Protein AF-A0A956QL64-F1 (afdb_monomer)

pLDDT: mean 85.43, std 16.58, range [30.91, 98.62]

Solvent-accessible surface area (backbone atoms only — not comparable to full-atom values): 12983 Å² total; per-residue (Å²): 124,73,64,66,57,58,52,46,56,48,49,52,53,43,48,55,59,43,39,73,50,84,50,90,22,36,56,38,42,79,44,78,50,74,60,91,94,43,77,47,75,45,60,59,88,79,65,64,45,35,42,45,67,58,46,75,78,43,46,43,57,71,71,61,40,44,61,46,49,53,35,49,39,53,33,49,35,59,34,44,78,71,74,46,48,47,84,70,52,48,44,77,43,25,35,35,28,88,84,68,45,39,30,41,46,71,58,46,66,80,66,78,62,71,74,62,94,49,82,41,98,80,75,61,74,83,76,68,60,78,32,58,34,58,45,70,78,83,51,86,79,52,66,53,41,44,41,20,12,51,18,33,49,52,34,26,35,58,39,49,42,57,72,54,78,55,95,48,58,66,60,27,46,46,43,52,69,75,47,82,69,65,68,51,44,82,69,28,75,87,55,52,65,57,44,44,52,46,37,53,32,30,48,38,63,53,64,86,65,35,54,97,41,61,59,56,45,46,48,54,46,50,51,27,47,62,78,68,111

Secondary structure (DSSP, 8-state):
-HHHHHHHHHHHHHHHHHHT---TTB--EEEEEEETTEEEEEE----EEEHHHHHTT----HHHHHHHHHHHHHHHHHHHHTT---SS--GGGEEEETTS-EEE--TTTS--S---SSS-TT----S-GGG--GGGGTS---HHHHHHHHHHHHHHHHHSS-SS--SSHHHHHHHHHHSPPPPGGGT-TTS-HHHHHHHHHHT-SSGGGS-SSHHHHHHHHHHHHHTT-

Structure (mmCIF, N/CA/C/O backbone):
data_AF-A0A956QL64-F1
#
_entry.id   AF-A0A956QL64-F1
#
loop_
_atom_site.group_PDB
_atom_site.id
_atom_site.type_symbol
_atom_site.label_atom_id
_atom_site.label_alt_id
_atom_site.label_comp_id
_atom_site.label_asym_id
_atom_site.label_entity_id
_atom_site.label_seq_id
_atom_site.pdbx_PDB_ins_code
_atom_site.Cartn_x
_atom_site.Cartn_y
_atom_site.Cartn_z
_atom_site.occupancy
_atom_site.B_iso_or_equiv
_atom_site.auth_seq_id
_atom_site.auth_comp_id
_atom_site.auth_asym_id
_atom_site.auth_atom_id
_atom_site.pdbx_PDB_model_num
ATOM 1 N N . MET A 1 1 ? 31.549 -13.317 -13.461 1.00 34.31 1 MET A N 1
ATOM 2 C CA . MET A 1 1 ? 31.150 -12.225 -14.383 1.00 34.31 1 MET A CA 1
ATOM 3 C C . MET A 1 1 ? 29.814 -12.467 -15.099 1.00 34.31 1 MET A C 1
ATOM 5 O O . MET A 1 1 ? 29.224 -11.484 -15.514 1.00 34.31 1 MET A O 1
ATOM 9 N N . TYR A 1 2 ? 29.287 -13.698 -15.181 1.00 30.91 2 TYR A N 1
ATOM 10 C CA . TYR A 1 2 ? 28.027 -13.995 -15.889 1.00 30.91 2 TYR A CA 1
ATOM 11 C C . TYR A 1 2 ? 26.735 -13.439 -15.240 1.00 30.91 2 TYR A C 1
ATOM 13 O O . TYR A 1 2 ? 25.801 -13.118 -15.962 1.00 30.91 2 TYR A O 1
ATOM 21 N N . GLY A 1 3 ? 26.700 -13.191 -13.922 1.00 42.69 3 GLY A N 1
ATOM 22 C CA . GLY A 1 3 ? 25.488 -12.677 -13.258 1.00 42.69 3 GLY A CA 1
ATOM 23 C C . GLY A 1 3 ? 25.098 -11.231 -1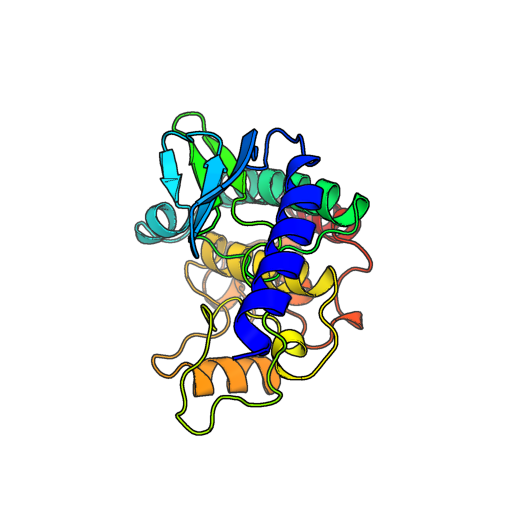3.615 1.00 42.69 3 GLY A C 1
ATOM 24 O O . GLY A 1 3 ? 23.919 -10.908 -13.690 1.00 42.69 3 GLY A O 1
ATOM 25 N N . LYS A 1 4 ? 26.053 -10.331 -13.898 1.00 53.81 4 LYS A N 1
ATOM 26 C CA . LYS A 1 4 ? 25.732 -8.904 -14.132 1.00 53.81 4 LYS A CA 1
ATOM 27 C C . LYS A 1 4 ? 24.939 -8.658 -15.424 1.00 53.81 4 LYS A C 1
ATOM 29 O O . LYS A 1 4 ? 24.098 -7.764 -15.446 1.00 53.81 4 LYS A O 1
ATOM 34 N N . ALA A 1 5 ? 25.194 -9.438 -16.475 1.00 57.22 5 ALA A N 1
ATOM 35 C CA . ALA A 1 5 ? 24.512 -9.288 -17.759 1.00 57.22 5 ALA A CA 1
ATOM 36 C C . ALA A 1 5 ? 23.077 -9.847 -17.716 1.00 57.22 5 ALA A C 1
ATOM 38 O O . ALA A 1 5 ? 22.151 -9.162 -18.137 1.00 57.22 5 ALA A O 1
ATOM 39 N N . GLU A 1 6 ? 22.865 -11.020 -17.109 1.00 59.34 6 GLU A N 1
ATOM 40 C CA . GLU A 1 6 ? 21.526 -11.617 -16.972 1.00 59.34 6 GLU A CA 1
ATOM 41 C C . GLU A 1 6 ? 20.593 -10.791 -16.073 1.00 59.34 6 GLU A C 1
ATOM 43 O O . GLU A 1 6 ? 19.409 -10.627 -16.381 1.00 59.34 6 GLU A O 1
ATOM 48 N N . HIS A 1 7 ? 21.117 -10.212 -14.985 1.00 62.53 7 HIS A N 1
ATOM 49 C CA . HIS A 1 7 ? 20.342 -9.289 -14.149 1.00 62.53 7 HIS A CA 1
ATOM 50 C C . HIS A 1 7 ? 19.954 -8.015 -14.908 1.00 62.53 7 HIS A C 1
ATOM 52 O O . HIS A 1 7 ? 18.840 -7.521 -14.735 1.00 62.53 7 HIS A O 1
ATOM 58 N N . ARG A 1 8 ? 20.841 -7.501 -15.771 1.00 68.88 8 ARG A N 1
ATOM 59 C CA . ARG A 1 8 ? 20.572 -6.317 -16.595 1.00 68.88 8 ARG A CA 1
ATOM 60 C C . ARG A 1 8 ? 19.486 -6.592 -17.632 1.00 68.88 8 ARG A C 1
ATOM 62 O O . ARG A 1 8 ? 18.537 -5.822 -17.721 1.00 68.88 8 ARG A O 1
ATOM 69 N N . ASP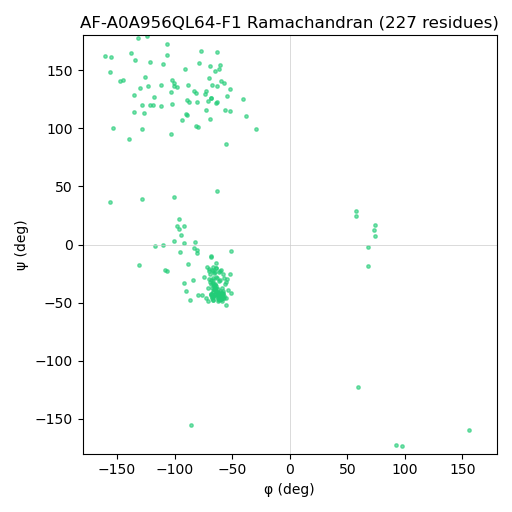 A 1 9 ? 19.575 -7.694 -18.368 1.00 69.88 9 ASP A N 1
ATOM 70 C CA . ASP A 1 9 ? 18.613 -8.008 -19.432 1.00 69.88 9 ASP A CA 1
ATOM 71 C C . ASP A 1 9 ? 17.210 -8.289 -18.868 1.00 69.88 9 ASP A C 1
ATOM 73 O O . ASP A 1 9 ? 16.197 -7.898 -19.457 1.00 69.88 9 ASP A O 1
ATOM 77 N N . ARG A 1 10 ? 17.132 -8.894 -17.675 1.00 66.69 10 ARG A N 1
ATOM 78 C CA . ARG A 1 10 ? 15.871 -9.057 -16.940 1.00 66.69 10 ARG A CA 1
ATOM 79 C C . ARG A 1 10 ? 15.307 -7.724 -16.456 1.00 66.69 10 ARG A C 1
ATOM 81 O O . ARG A 1 10 ? 14.117 -7.488 -16.639 1.00 66.69 10 ARG A O 1
ATOM 88 N N . PHE A 1 11 ? 16.144 -6.858 -15.886 1.00 69.19 11 PHE A N 1
ATOM 89 C CA . PHE A 1 11 ? 15.743 -5.517 -15.452 1.00 69.19 11 PHE A CA 1
ATOM 90 C C . PHE A 1 11 ? 15.202 -4.684 -16.623 1.00 69.19 11 PHE A C 1
ATOM 92 O O . PHE A 1 11 ? 14.161 -4.044 -16.499 1.00 69.19 11 PHE A O 1
ATOM 99 N N . ILE A 1 12 ? 15.855 -4.752 -17.788 1.00 73.94 12 ILE A N 1
ATOM 100 C CA . ILE A 1 12 ? 15.382 -4.111 -19.023 1.00 73.94 12 ILE A CA 1
ATOM 101 C C . ILE A 1 12 ? 14.017 -4.675 -19.428 1.00 73.94 12 ILE A C 1
ATOM 103 O O . ILE A 1 12 ? 13.111 -3.903 -19.732 1.00 73.94 12 ILE A O 1
ATOM 107 N N . ARG A 1 13 ? 13.841 -6.003 -19.403 1.00 72.19 13 ARG A N 1
ATOM 108 C CA . ARG A 1 13 ? 12.560 -6.643 -19.742 1.00 72.19 13 ARG A CA 1
ATOM 109 C C . ARG A 1 13 ? 11.440 -6.222 -18.789 1.00 72.19 13 ARG A C 1
ATOM 111 O O . ARG A 1 13 ? 10.345 -5.929 -19.246 1.00 72.19 13 ARG A O 1
ATOM 118 N N . GLU A 1 14 ? 11.695 -6.168 -17.487 1.00 66.62 14 GLU A N 1
ATOM 119 C CA . GLU A 1 14 ? 10.703 -5.725 -16.497 1.00 66.62 14 GLU A CA 1
ATOM 120 C C . GLU A 1 14 ? 10.366 -4.244 -16.667 1.00 66.62 14 GLU A C 1
ATOM 122 O O . GLU A 1 14 ? 9.191 -3.890 -16.739 1.00 66.62 14 GLU A O 1
ATOM 127 N N . GLY A 1 15 ? 11.376 -3.392 -16.857 1.00 71.62 15 GLY A N 1
ATOM 128 C CA . GLY A 1 15 ? 11.161 -1.983 -17.163 1.00 71.62 15 GLY A CA 1
ATOM 129 C C . GLY A 1 15 ? 10.393 -1.763 -18.471 1.00 71.62 15 GLY A C 1
ATOM 130 O O . GLY A 1 15 ? 9.603 -0.829 -18.557 1.00 71.62 15 GLY A O 1
ATOM 131 N N . GLN A 1 16 ? 10.543 -2.636 -19.472 1.00 74.00 16 GLN A N 1
ATOM 132 C CA . GLN A 1 16 ? 9.722 -2.599 -20.688 1.00 74.00 16 GLN A CA 1
ATOM 133 C C . GLN A 1 16 ? 8.245 -2.886 -20.398 1.00 74.00 16 GLN A C 1
ATOM 135 O O . GLN A 1 16 ? 7.401 -2.161 -20.914 1.00 74.00 16 GLN A O 1
ATOM 140 N N . VAL A 1 17 ? 7.926 -3.869 -19.547 1.00 73.38 17 VAL A N 1
ATOM 141 C CA . VAL A 1 17 ? 6.528 -4.146 -19.157 1.00 73.38 17 VAL A CA 1
ATOM 142 C C . VAL A 1 17 ? 5.959 -2.985 -18.335 1.00 73.38 17 VAL A C 1
ATOM 144 O O . VAL A 1 17 ? 4.840 -2.543 -18.585 1.00 73.38 17 VAL A O 1
ATOM 147 N N . SER A 1 18 ? 6.745 -2.415 -17.414 1.00 75.94 18 SER A N 1
ATOM 148 C CA . SER A 1 18 ? 6.336 -1.235 -16.638 1.00 75.94 18 SER A CA 1
ATOM 149 C C . SER A 1 18 ? 6.144 0.016 -17.508 1.00 75.94 18 SER A C 1
ATOM 151 O O . SER A 1 18 ? 5.379 0.902 -17.138 1.00 75.94 18 SER A O 1
ATOM 153 N N . ARG A 1 19 ? 6.783 0.098 -18.685 1.00 79.75 19 ARG A N 1
ATOM 154 C CA . ARG A 1 19 ? 6.614 1.208 -19.642 1.00 79.75 19 ARG A CA 1
ATOM 155 C C . ARG A 1 19 ? 5.212 1.265 -20.250 1.00 79.75 19 ARG A C 1
ATOM 157 O O . ARG A 1 19 ? 4.747 2.348 -20.598 1.00 79.75 19 ARG A O 1
ATOM 164 N N . ASP A 1 20 ? 4.544 0.120 -20.355 1.00 81.69 20 ASP A N 1
ATOM 165 C CA . ASP A 1 20 ? 3.188 0.026 -20.900 1.00 81.69 20 ASP A CA 1
ATOM 166 C C . ASP A 1 20 ? 2.111 0.346 -19.845 1.00 81.69 20 ASP A C 1
ATOM 168 O O . ASP A 1 20 ? 0.917 0.401 -20.161 1.00 81.69 20 ASP A O 1
ATOM 172 N N . LEU A 1 21 ? 2.511 0.600 -18.591 1.00 87.06 21 LEU A N 1
ATOM 173 C CA . LEU A 1 21 ? 1.615 1.125 -17.569 1.00 87.06 21 LEU A CA 1
ATOM 174 C C . LEU A 1 21 ? 1.310 2.599 -17.850 1.00 87.06 21 LEU A C 1
ATOM 176 O O . LEU A 1 21 ? 2.179 3.467 -17.797 1.00 87.06 21 LEU A O 1
ATOM 180 N N . THR A 1 22 ? 0.042 2.895 -18.126 1.00 91.19 22 THR A N 1
ATOM 181 C CA . THR A 1 22 ? -0.468 4.265 -18.237 1.00 91.19 22 THR A CA 1
ATOM 182 C C . THR A 1 22 ? -1.695 4.400 -17.348 1.00 91.19 22 THR A C 1
ATOM 184 O O . THR A 1 22 ? -2.792 3.998 -17.727 1.00 91.19 22 THR A O 1
ATOM 187 N N . HIS A 1 23 ? -1.496 4.960 -16.157 1.00 95.88 23 HIS A N 1
ATOM 188 C CA . HIS A 1 23 ? -2.542 5.144 -15.157 1.00 95.88 23 HIS A CA 1
ATOM 189 C C . HIS A 1 23 ? -2.309 6.456 -14.392 1.00 95.88 23 HIS A C 1
ATOM 191 O O . HIS A 1 23 ? -1.152 6.778 -14.107 1.00 95.88 23 HIS A O 1
ATOM 197 N N . PRO A 1 24 ? -3.355 7.227 -14.035 1.00 96.50 24 PRO A N 1
ATOM 198 C CA . PRO A 1 24 ? -3.196 8.478 -13.291 1.00 96.50 24 PRO A CA 1
ATOM 199 C C . PRO A 1 24 ? -2.427 8.306 -11.977 1.00 96.50 24 PRO A C 1
ATOM 201 O O . PRO A 1 24 ? -1.666 9.201 -11.623 1.00 96.50 24 PRO A O 1
ATOM 204 N N . ASN A 1 25 ? -2.557 7.154 -11.310 1.00 97.81 25 ASN A N 1
ATOM 205 C CA . ASN A 1 25 ? -1.912 6.880 -10.021 1.00 97.81 25 ASN A CA 1
ATOM 206 C C . ASN A 1 25 ? -0.589 6.112 -10.089 1.00 97.81 25 ASN A C 1
ATOM 208 O O . ASN A 1 25 ? -0.099 5.637 -9.067 1.00 97.81 25 ASN A O 1
ATOM 212 N N . ILE A 1 26 ? 0.008 5.989 -11.273 1.00 95.75 26 ILE A N 1
ATOM 213 C CA . ILE A 1 26 ? 1.317 5.355 -11.461 1.00 95.75 26 ILE A CA 1
ATOM 214 C C . ILE A 1 26 ? 2.245 6.358 -12.145 1.00 95.75 26 ILE A C 1
ATOM 216 O O . ILE A 1 26 ? 1.836 7.045 -13.083 1.00 95.75 26 ILE A O 1
ATOM 220 N N . VAL A 1 27 ? 3.488 6.458 -11.673 1.00 94.38 27 VAL A N 1
ATOM 221 C CA . VAL A 1 27 ? 4.529 7.255 -12.334 1.00 94.38 27 VAL A CA 1
ATOM 222 C C . VAL A 1 27 ? 4.803 6.671 -13.709 1.00 94.38 27 VAL A C 1
ATOM 224 O O . VAL A 1 27 ? 5.175 5.504 -13.845 1.00 94.38 27 VAL A O 1
ATOM 227 N N . ARG A 1 28 ? 4.653 7.494 -14.746 1.00 91.44 28 ARG A N 1
ATOM 228 C CA . ARG A 1 28 ? 4.913 7.047 -16.113 1.00 91.44 28 ARG A CA 1
ATOM 229 C C . ARG A 1 28 ? 6.409 6.879 -16.370 1.00 91.44 28 ARG A C 1
ATOM 231 O O . ARG A 1 28 ? 7.192 7.799 -16.147 1.00 91.44 28 ARG A O 1
ATOM 238 N N . LEU A 1 29 ? 6.792 5.743 -16.945 1.00 89.50 29 LEU A N 1
ATOM 239 C CA . LEU A 1 29 ? 8.113 5.539 -17.534 1.00 89.50 29 LEU A CA 1
ATOM 240 C C . LEU A 1 29 ? 8.085 5.956 -19.008 1.00 89.50 29 LEU A C 1
ATOM 242 O O . LEU A 1 29 ? 7.444 5.316 -19.836 1.00 89.50 29 LEU A O 1
ATOM 246 N N . TYR A 1 30 ? 8.776 7.043 -19.350 1.00 88.69 30 TYR A N 1
ATOM 247 C CA . TYR A 1 30 ? 8.873 7.529 -20.730 1.00 88.69 30 TYR A CA 1
ATOM 248 C C . TYR A 1 30 ? 9.902 6.753 -21.541 1.00 88.69 30 TYR A C 1
ATOM 250 O O . TYR A 1 30 ? 9.663 6.417 -22.702 1.00 88.69 30 TYR A O 1
ATOM 258 N N . ARG A 1 31 ? 11.068 6.494 -20.946 1.00 86.25 31 ARG A N 1
ATOM 259 C CA . ARG A 1 31 ? 12.179 5.830 -21.627 1.00 86.25 31 ARG A CA 1
ATOM 260 C C . ARG A 1 31 ? 12.978 4.986 -20.655 1.00 86.25 31 ARG A C 1
ATOM 262 O O . ARG A 1 31 ? 13.257 5.416 -19.543 1.00 86.25 31 ARG A O 1
ATOM 269 N N . LEU A 1 32 ? 13.396 3.827 -21.140 1.00 84.69 32 LEU A N 1
ATOM 270 C CA . LEU A 1 32 ? 14.442 3.016 -20.547 1.00 84.69 32 LEU A CA 1
ATOM 271 C C . LEU A 1 32 ? 15.569 2.927 -21.572 1.00 84.69 32 LEU A C 1
ATOM 273 O O . LEU A 1 32 ? 15.308 2.597 -22.730 1.00 84.69 32 LEU A O 1
ATOM 277 N N . ASP A 1 33 ? 16.781 3.271 -21.158 1.00 84.75 33 ASP A N 1
ATOM 278 C CA . ASP A 1 33 ? 17.963 3.303 -22.021 1.00 84.75 33 ASP A CA 1
ATOM 279 C C . ASP A 1 33 ? 19.183 2.724 -21.296 1.00 84.75 33 ASP A C 1
ATOM 281 O O . ASP A 1 33 ? 19.180 2.571 -20.072 1.00 84.75 33 ASP A O 1
ATOM 285 N N . THR A 1 34 ? 20.238 2.409 -22.038 1.00 84.75 34 THR A N 1
ATOM 286 C CA . THR A 1 34 ? 21.491 1.876 -21.490 1.00 84.75 34 THR A CA 1
ATOM 287 C C . THR A 1 34 ? 22.682 2.653 -22.022 1.00 84.75 34 THR A C 1
ATOM 289 O O . THR A 1 34 ? 22.792 2.864 -23.227 1.00 84.75 34 THR A O 1
ATOM 292 N N . HIS A 1 35 ? 23.617 3.020 -21.147 1.00 84.56 35 HIS A N 1
ATOM 293 C CA . HIS A 1 35 ? 24.898 3.593 -21.556 1.00 84.56 35 HIS A CA 1
ATOM 294 C C . HIS A 1 35 ? 26.035 2.952 -20.756 1.00 84.56 35 HIS A C 1
ATOM 296 O O . HIS A 1 35 ? 26.113 3.088 -19.533 1.00 84.56 35 HIS A O 1
ATOM 302 N N . GLY A 1 36 ? 26.902 2.215 -21.456 1.00 85.44 36 GLY A N 1
ATOM 303 C CA . GLY A 1 36 ? 27.903 1.355 -20.828 1.00 85.44 36 GLY A CA 1
ATOM 304 C C . GLY A 1 36 ? 27.243 0.295 -19.943 1.00 85.44 36 GLY A C 1
ATOM 305 O O . GLY A 1 36 ? 26.385 -0.460 -20.398 1.00 85.44 36 GLY A O 1
ATOM 306 N N . ASP A 1 37 ? 27.621 0.276 -18.666 1.00 80.12 37 ASP A N 1
ATOM 307 C CA . ASP A 1 37 ? 27.083 -0.653 -17.666 1.00 80.12 37 ASP A CA 1
ATOM 308 C C . ASP A 1 37 ? 25.868 -0.105 -16.897 1.00 80.12 37 ASP A C 1
ATOM 310 O O . ASP A 1 37 ? 25.335 -0.787 -16.018 1.00 80.12 37 ASP A O 1
ATOM 314 N N . TYR A 1 38 ? 25.415 1.112 -17.211 1.00 77.56 38 TYR A N 1
ATOM 315 C CA . TYR A 1 38 ? 24.325 1.776 -16.500 1.00 77.56 38 TYR A CA 1
ATOM 316 C C . TYR A 1 38 ? 23.012 1.702 -17.274 1.00 77.56 38 TYR A C 1
ATOM 318 O O . TYR A 1 38 ? 22.977 1.856 -18.498 1.00 77.56 38 TYR A O 1
ATOM 326 N N . VAL A 1 39 ? 21.920 1.515 -16.532 1.00 79.31 39 VAL A N 1
ATOM 327 C CA . VAL A 1 39 ? 20.553 1.639 -17.044 1.00 79.31 39 VAL A CA 1
ATOM 328 C C . VAL A 1 39 ? 19.985 2.975 -16.582 1.00 79.31 39 VAL A C 1
ATOM 330 O O . VAL A 1 39 ? 20.071 3.316 -15.403 1.00 79.31 39 VAL A O 1
ATOM 333 N N . TYR A 1 40 ? 19.403 3.721 -17.513 1.00 83.75 40 TYR A N 1
ATOM 334 C CA . TYR A 1 40 ? 18.791 5.022 -17.277 1.00 83.75 40 TYR A CA 1
ATOM 335 C C . TYR A 1 40 ? 17.284 4.917 -17.461 1.00 83.75 40 TYR A C 1
ATOM 337 O O . TYR A 1 40 ? 16.799 4.307 -18.416 1.00 83.75 40 TYR A O 1
ATOM 345 N N . LEU A 1 41 ? 16.548 5.551 -16.554 1.00 85.50 41 LEU A N 1
ATOM 346 C CA . LEU A 1 41 ? 15.095 5.633 -16.591 1.00 85.50 41 LEU A CA 1
ATOM 347 C C . LEU A 1 41 ? 14.701 7.104 -16.689 1.00 85.50 41 LEU A C 1
ATOM 349 O O . LEU A 1 41 ? 15.033 7.902 -15.815 1.00 85.50 41 LEU A O 1
ATOM 353 N N . ALA A 1 42 ? 13.994 7.466 -17.755 1.00 89.94 42 ALA A N 1
ATOM 354 C CA . ALA A 1 42 ? 13.330 8.756 -17.860 1.00 89.94 42 ALA A CA 1
ATOM 355 C C . ALA A 1 42 ? 11.888 8.586 -17.377 1.00 89.94 42 ALA A C 1
ATOM 357 O O . ALA A 1 42 ? 11.071 7.967 -18.063 1.00 89.94 42 ALA A O 1
ATOM 358 N N . LEU A 1 43 ? 11.595 9.115 -16.193 1.00 91.25 43 LEU A N 1
ATOM 359 C CA . LEU A 1 43 ? 10.303 9.007 -15.520 1.00 91.25 43 LEU A CA 1
ATOM 360 C C . LEU A 1 43 ? 9.537 10.336 -15.574 1.00 91.25 43 LEU A C 1
ATOM 362 O O . LEU A 1 43 ? 10.107 11.399 -15.829 1.00 91.25 43 LEU A O 1
ATOM 366 N N . GLU A 1 44 ? 8.237 10.273 -15.316 1.00 92.81 44 GLU A N 1
ATOM 367 C CA . GLU A 1 44 ? 7.416 11.433 -14.984 1.00 92.81 44 GLU A CA 1
ATOM 368 C C . GLU A 1 44 ? 8.011 12.198 -13.795 1.00 92.81 44 GLU A C 1
ATOM 370 O O . GLU A 1 44 ? 8.270 11.629 -12.736 1.00 92.81 44 GLU A O 1
ATOM 375 N N . LEU A 1 45 ? 8.208 13.509 -13.970 1.00 94.31 45 LEU A N 1
ATOM 376 C CA . LEU A 1 45 ? 8.582 14.394 -12.875 1.00 94.31 45 LEU A CA 1
ATOM 377 C C . LEU A 1 45 ? 7.331 14.749 -12.069 1.00 94.31 45 LEU A C 1
ATOM 379 O O . LEU A 1 45 ? 6.559 15.626 -12.461 1.00 94.31 45 LEU A O 1
ATOM 383 N N . VAL A 1 46 ? 7.156 14.089 -10.931 1.00 95.12 46 VAL A N 1
ATOM 384 C CA . VAL A 1 46 ? 6.068 14.379 -9.995 1.00 95.12 46 VAL A CA 1
ATOM 385 C C . VAL A 1 46 ? 6.514 15.477 -9.028 1.00 95.12 46 VAL A C 1
ATOM 387 O O . VAL A 1 46 ? 7.519 15.337 -8.333 1.00 95.12 46 VAL A O 1
ATOM 390 N N . LYS A 1 47 ? 5.774 16.588 -8.979 1.00 95.62 47 LYS A N 1
ATOM 391 C CA . LYS A 1 47 ? 5.984 17.652 -7.987 1.00 95.62 47 LYS A CA 1
ATOM 392 C C . LYS A 1 47 ? 5.158 17.348 -6.743 1.00 95.62 47 LYS A C 1
ATOM 394 O O . LYS A 1 47 ? 3.951 17.170 -6.855 1.00 95.62 47 LYS A O 1
ATOM 399 N N . GLY A 1 48 ? 5.807 17.278 -5.587 1.00 95.00 48 GLY A N 1
ATOM 400 C CA . GLY A 1 48 ? 5.155 16.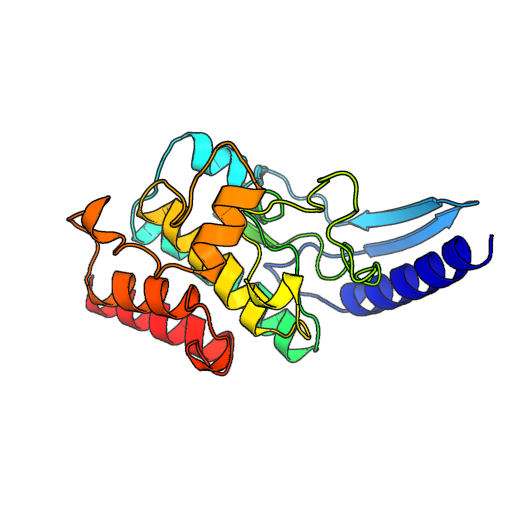951 -4.324 1.00 95.00 48 GLY A CA 1
ATOM 401 C C . GLY A 1 48 ? 6.130 16.357 -3.316 1.00 95.00 48 GLY A C 1
ATOM 402 O O . 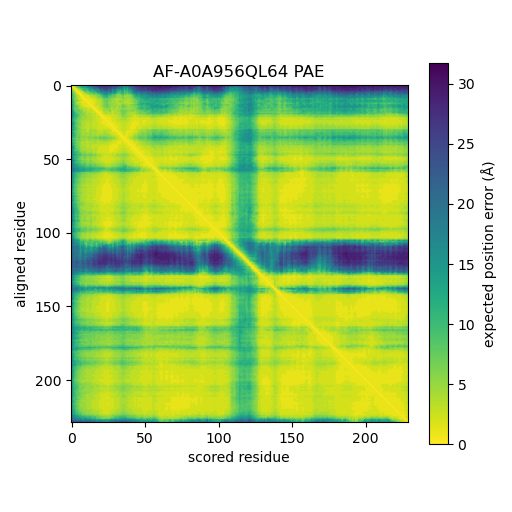GLY A 1 48 ? 7.348 16.516 -3.438 1.00 95.00 48 GLY A O 1
ATOM 403 N N . LYS A 1 49 ? 5.597 15.649 -2.324 1.00 95.50 49 LYS A N 1
ATOM 404 C CA . LYS A 1 49 ? 6.375 14.974 -1.276 1.00 95.50 49 LYS A CA 1
ATOM 405 C C . LYS A 1 49 ? 6.077 13.484 -1.273 1.00 95.50 49 LYS A C 1
ATOM 407 O O . LYS A 1 49 ? 5.021 13.053 -1.721 1.00 95.50 49 LYS A O 1
ATOM 412 N N . THR A 1 50 ? 6.995 12.683 -0.744 1.00 96.50 50 THR A N 1
ATOM 413 C CA . THR A 1 50 ? 6.690 11.265 -0.513 1.00 96.50 50 THR A CA 1
ATOM 414 C C . THR A 1 50 ? 5.661 11.121 0.607 1.00 96.50 50 THR A C 1
ATOM 416 O O . THR A 1 50 ? 5.606 11.949 1.524 1.00 96.50 50 THR A O 1
ATOM 419 N N . LEU A 1 51 ? 4.887 10.039 0.585 1.00 96.00 51 LEU A N 1
ATOM 420 C CA . LEU A 1 51 ? 3.985 9.696 1.679 1.00 96.00 51 LEU A CA 1
ATOM 421 C C . LEU A 1 51 ? 4.768 9.475 2.985 1.00 96.00 51 LEU A C 1
ATOM 423 O O . LEU A 1 51 ? 4.287 9.828 4.056 1.00 96.00 51 LEU A O 1
ATOM 427 N N . SER A 1 52 ? 6.016 8.996 2.902 1.00 93.44 52 SER A N 1
ATOM 428 C CA . SER A 1 52 ? 6.916 8.907 4.061 1.00 93.44 52 SER A CA 1
ATOM 429 C C . SER A 1 52 ? 7.160 10.273 4.710 1.00 93.44 52 SER A C 1
ATOM 431 O O . SER A 1 52 ? 7.066 10.403 5.927 1.00 93.44 52 SER A O 1
ATOM 433 N N . SER A 1 53 ? 7.399 11.318 3.912 1.00 92.44 53 SER A N 1
ATOM 434 C CA . SER A 1 53 ? 7.521 12.686 4.428 1.00 92.44 53 SER A CA 1
ATOM 435 C C . SER A 1 53 ? 6.209 13.198 5.031 1.00 92.44 53 SER A C 1
ATOM 437 O O . SER A 1 53 ? 6.244 13.946 6.003 1.00 92.44 53 SER A O 1
ATOM 439 N N . ARG A 1 54 ? 5.050 12.796 4.489 1.00 89.62 54 ARG A N 1
ATOM 440 C CA . ARG A 1 54 ? 3.734 13.154 5.049 1.00 89.62 54 ARG A CA 1
ATOM 441 C C . ARG A 1 54 ? 3.489 12.499 6.412 1.00 89.62 54 ARG A C 1
ATOM 443 O O . ARG A 1 54 ? 2.913 13.148 7.284 1.00 89.62 54 ARG A O 1
ATOM 450 N N . LEU A 1 55 ? 3.939 11.261 6.594 1.00 88.06 55 LEU A N 1
ATOM 451 C CA . LEU A 1 55 ? 3.798 10.489 7.834 1.00 88.06 55 LEU A CA 1
ATOM 452 C C . LEU A 1 55 ? 4.663 11.013 8.988 1.00 88.06 55 LEU A C 1
ATOM 454 O O . LEU A 1 55 ? 4.327 10.786 10.145 1.00 88.06 55 LEU A O 1
ATOM 458 N N . GLN A 1 56 ? 5.725 11.780 8.713 1.00 85.44 56 GLN A N 1
ATOM 459 C CA . GLN A 1 56 ? 6.522 12.430 9.768 1.00 85.44 56 GLN A CA 1
ATOM 460 C C . GLN A 1 56 ? 5.702 13.408 10.626 1.00 85.44 56 GLN A C 1
ATOM 462 O O . GLN A 1 56 ? 6.079 13.687 11.760 1.00 85.44 56 GLN A O 1
ATOM 467 N N . ALA A 1 57 ? 4.580 13.916 10.105 1.00 80.56 57 ALA A N 1
ATOM 468 C CA . ALA A 1 57 ? 3.645 14.757 10.851 1.00 80.56 57 ALA A CA 1
ATOM 469 C C . ALA A 1 57 ? 2.649 13.954 11.719 1.00 80.56 57 ALA A C 1
ATOM 471 O O . ALA A 1 57 ? 1.790 14.555 12.361 1.00 80.56 57 ALA A O 1
ATOM 472 N N . GLY A 1 58 ? 2.754 12.621 11.743 1.00 84.50 58 GLY A N 1
ATOM 473 C CA . GLY A 1 58 ? 1.865 11.714 12.467 1.00 84.50 58 GLY A CA 1
ATOM 474 C C . GLY A 1 58 ? 0.766 11.100 11.595 1.00 84.50 58 GLY A C 1
ATOM 475 O O . GLY A 1 58 ? 0.741 11.265 10.371 1.00 84.50 58 GLY A O 1
ATOM 476 N N . GLY A 1 59 ? -0.140 10.374 12.258 1.00 87.31 59 GLY A N 1
ATOM 477 C CA . GLY A 1 59 ? -1.298 9.740 11.628 1.00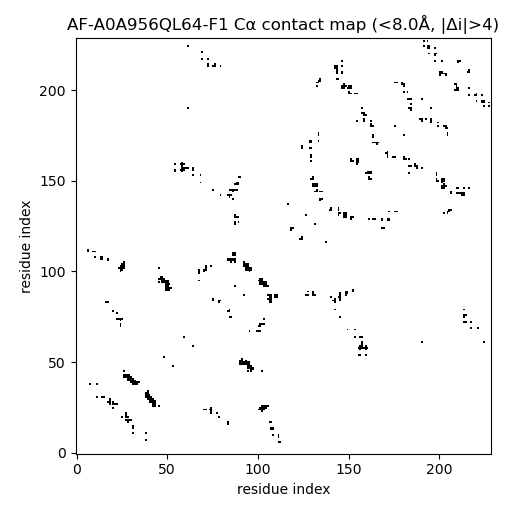 87.31 59 GLY A CA 1
ATOM 478 C C . GLY A 1 59 ? -2.278 10.741 11.003 1.00 87.31 59 GLY A C 1
ATOM 479 O O . GLY A 1 59 ? -2.236 11.946 11.253 1.00 87.31 59 GLY A O 1
ATOM 480 N N . LEU A 1 60 ? -3.171 10.219 10.171 1.00 94.06 60 LEU A N 1
ATOM 481 C CA . LEU A 1 60 ? -4.141 10.961 9.376 1.00 94.06 60 LEU A CA 1
ATOM 482 C C . LEU A 1 60 ? -5.566 10.739 9.880 1.00 94.06 60 LEU A C 1
ATOM 484 O O . LEU A 1 60 ? -5.914 9.690 10.434 1.00 94.06 60 LEU A O 1
ATOM 488 N N . SER A 1 61 ? -6.436 11.709 9.596 1.00 94.31 61 SER A N 1
ATOM 489 C CA . SER A 1 61 ? -7.879 11.483 9.698 1.00 94.31 61 SER A CA 1
ATOM 490 C C . SER A 1 61 ? -8.312 10.356 8.749 1.00 94.31 61 SER A C 1
ATOM 492 O O . SER A 1 61 ? -7.654 10.098 7.740 1.00 94.31 61 SER A O 1
ATOM 494 N N . LEU A 1 62 ? -9.424 9.6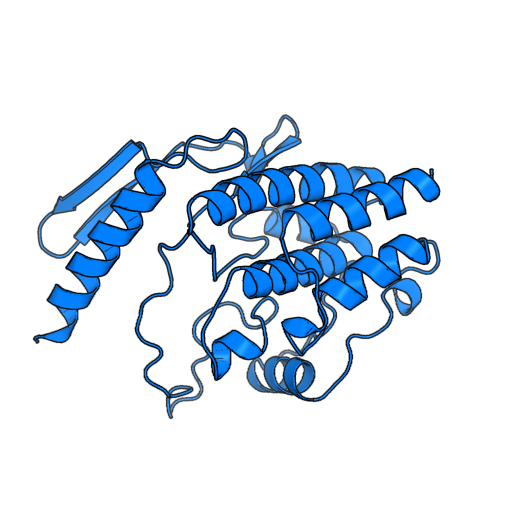79 9.060 1.00 95.19 62 LEU A N 1
ATOM 495 C CA . LEU A 1 62 ? -9.922 8.588 8.214 1.00 95.19 62 LEU A CA 1
ATOM 496 C C . LEU A 1 62 ? -10.222 9.057 6.771 1.00 95.19 62 LEU A C 1
ATOM 498 O O . LEU A 1 62 ? -9.756 8.391 5.845 1.00 95.19 62 LEU A O 1
ATOM 502 N N . PRO A 1 63 ? -10.887 10.213 6.543 1.00 94.62 63 PRO A N 1
ATOM 503 C CA . PRO A 1 63 ? -11.125 10.714 5.187 1.00 94.62 63 PRO A CA 1
ATOM 504 C C . PRO A 1 63 ? -9.837 11.052 4.427 1.00 94.62 63 PRO A C 1
ATOM 506 O O . PRO A 1 63 ? -9.718 10.740 3.244 1.00 94.62 63 PRO A O 1
ATOM 509 N N . GLU A 1 64 ? -8.852 11.660 5.097 1.00 94.81 64 GLU A N 1
ATOM 510 C CA . GLU A 1 64 ? -7.574 11.996 4.458 1.00 94.81 64 GLU A CA 1
ATOM 511 C C . GLU A 1 64 ? -6.791 10.729 4.091 1.00 94.81 64 GLU A C 1
ATOM 513 O O . GLU A 1 64 ? -6.352 10.592 2.950 1.00 94.81 64 GLU A O 1
ATOM 518 N N . ALA A 1 65 ? -6.671 9.769 5.016 1.00 96.25 65 ALA A N 1
ATOM 519 C CA . ALA A 1 65 ? -6.011 8.492 4.752 1.00 96.25 65 ALA A CA 1
ATOM 520 C C . ALA A 1 65 ? -6.655 7.760 3.572 1.00 96.25 65 ALA A C 1
ATOM 522 O O . ALA A 1 65 ? -5.947 7.274 2.688 1.00 96.25 65 ALA A O 1
ATOM 523 N N . TRP A 1 66 ? -7.989 7.721 3.532 1.00 96.62 66 TRP A N 1
ATOM 524 C CA . TRP A 1 66 ? -8.719 7.091 2.441 1.00 96.62 66 TRP A CA 1
ATOM 525 C C . TRP A 1 66 ? -8.471 7.763 1.098 1.00 96.62 66 TRP A C 1
ATOM 527 O O . TRP A 1 66 ? -8.225 7.069 0.116 1.00 96.62 66 TRP A O 1
ATOM 537 N N . SER A 1 67 ? -8.439 9.099 1.062 1.00 96.38 67 SER A N 1
ATOM 538 C CA . SER A 1 67 ? -8.176 9.844 -0.174 1.00 96.38 67 SER A CA 1
ATOM 539 C C . SER A 1 67 ? -6.843 9.463 -0.830 1.00 96.38 67 SER A C 1
ATOM 541 O O . SER A 1 67 ? -6.722 9.515 -2.055 1.00 96.38 67 SER A O 1
ATOM 543 N N . TYR A 1 68 ? -5.854 9.031 -0.038 1.00 97.94 68 TYR A N 1
ATOM 544 C CA . TYR A 1 68 ? -4.597 8.493 -0.550 1.00 97.94 68 TYR A CA 1
ATOM 545 C C . TYR A 1 68 ? -4.684 6.993 -0.841 1.00 97.94 68 TYR A C 1
ATOM 547 O O . TYR A 1 68 ? -4.273 6.563 -1.917 1.00 97.94 68 TYR A O 1
ATOM 555 N N . LEU A 1 69 ? -5.216 6.197 0.093 1.00 98.25 69 LEU A N 1
ATOM 556 C CA . LEU A 1 69 ? -5.308 4.740 -0.036 1.00 98.25 69 LEU A CA 1
ATOM 557 C C . LEU A 1 69 ? -6.106 4.319 -1.266 1.00 98.25 69 LEU A C 1
ATOM 559 O O . LEU A 1 69 ? -5.648 3.445 -1.993 1.00 98.25 69 LEU A O 1
ATOM 563 N N . GLU A 1 70 ? -7.240 4.962 -1.540 1.00 98.25 70 GLU A N 1
ATOM 564 C CA . GLU A 1 70 ? -8.071 4.669 -2.710 1.00 98.25 70 GLU A CA 1
ATOM 565 C C . GLU A 1 70 ? -7.277 4.817 -4.013 1.00 98.25 70 GLU A C 1
ATOM 567 O O . GLU A 1 70 ? -7.254 3.912 -4.843 1.00 98.25 70 GLU A O 1
ATOM 572 N N . GLN A 1 71 ? -6.520 5.907 -4.143 1.00 98.62 71 GLN A N 1
ATOM 573 C CA . GLN A 1 71 ? -5.672 6.156 -5.306 1.00 98.62 71 GLN A CA 1
ATOM 574 C C . GLN A 1 71 ? -4.513 5.149 -5.427 1.00 98.62 71 GLN A C 1
ATOM 576 O O . GLN A 1 71 ? -4.129 4.771 -6.537 1.00 98.62 71 GLN A O 1
ATOM 581 N N . ILE A 1 72 ? -3.942 4.702 -4.302 1.00 98.56 72 ILE A N 1
ATOM 582 C CA . ILE A 1 72 ? -2.907 3.654 -4.294 1.00 98.56 72 ILE A CA 1
ATOM 583 C C . ILE A 1 72 ? -3.521 2.323 -4.738 1.00 98.56 72 ILE A C 1
ATOM 585 O O . ILE A 1 72 ? -2.953 1.655 -5.602 1.00 98.56 72 ILE A O 1
ATOM 589 N N . PHE A 1 73 ? -4.687 1.960 -4.194 1.00 98.62 73 PHE A N 1
ATOM 590 C CA . PHE A 1 73 ? -5.433 0.774 -4.604 1.00 98.62 73 PHE A CA 1
ATOM 591 C C . PHE A 1 73 ? -5.721 0.795 -6.106 1.00 98.62 73 PHE A C 1
ATOM 593 O O . PHE A 1 73 ? -5.455 -0.201 -6.770 1.00 98.62 73 PHE A O 1
ATOM 600 N N . ASP A 1 74 ? -6.186 1.915 -6.661 1.00 98.38 74 ASP A N 1
ATOM 601 C CA . ASP A 1 74 ? -6.467 2.041 -8.097 1.00 98.38 74 ASP A CA 1
ATOM 602 C C . ASP A 1 74 ? -5.223 1.764 -8.956 1.00 98.38 74 ASP A C 1
ATOM 604 O O . ASP A 1 74 ? -5.287 1.013 -9.932 1.00 98.38 74 ASP A O 1
ATOM 608 N N . GLY A 1 75 ? -4.065 2.302 -8.558 1.00 97.44 75 GLY A N 1
ATOM 609 C CA . GLY A 1 75 ? -2.791 2.008 -9.217 1.00 97.44 75 GLY A CA 1
ATOM 610 C C . GLY A 1 75 ? -2.386 0.533 -9.117 1.00 97.44 75 GLY A C 1
ATOM 611 O O . GLY A 1 75 ? -1.954 -0.055 -10.109 1.00 97.44 75 GLY A O 1
ATOM 612 N N . LEU A 1 76 ? -2.542 -0.085 -7.944 1.00 97.25 76 LEU A N 1
ATOM 613 C CA . LEU A 1 76 ? -2.192 -1.493 -7.735 1.00 97.25 76 LEU A CA 1
ATOM 614 C C . LEU A 1 76 ? -3.123 -2.439 -8.499 1.00 97.25 76 LEU A C 1
ATOM 616 O O . LEU A 1 76 ? -2.624 -3.351 -9.147 1.00 97.25 76 LEU A O 1
ATOM 620 N N . VAL A 1 77 ? -4.439 -2.197 -8.490 1.00 97.94 77 VAL A N 1
ATOM 621 C CA . VAL A 1 77 ? -5.420 -2.968 -9.277 1.00 97.94 77 VAL A CA 1
ATOM 622 C C . VAL A 1 77 ? -5.030 -2.955 -10.752 1.00 97.94 77 VAL A C 1
ATOM 624 O O . VAL A 1 77 ? -4.853 -4.012 -11.352 1.00 97.94 77 VAL A O 1
ATOM 627 N N . TYR A 1 78 ? -4.793 -1.767 -11.314 1.00 96.38 78 TYR A N 1
ATOM 628 C CA . TYR A 1 78 ? -4.406 -1.629 -12.717 1.00 96.38 78 TYR A CA 1
ATOM 629 C C . TYR A 1 78 ? -3.104 -2.371 -13.061 1.00 96.38 78 TYR A C 1
ATOM 631 O O . TYR A 1 78 ? -2.992 -2.989 -14.122 1.00 96.38 78 TYR A O 1
ATOM 639 N N . ALA A 1 79 ? -2.097 -2.303 -12.186 1.00 93.12 79 ALA A N 1
ATOM 640 C CA . ALA A 1 79 ? -0.835 -3.008 -12.394 1.00 93.12 79 ALA A CA 1
ATOM 641 C C . ALA A 1 79 ? -1.006 -4.533 -12.296 1.00 93.12 79 ALA A C 1
ATOM 643 O O . ALA A 1 79 ? -0.477 -5.270 -13.134 1.00 93.12 79 ALA A O 1
ATOM 644 N N . HIS A 1 80 ? -1.781 -5.002 -11.315 1.00 93.81 80 HIS A N 1
ATOM 645 C CA . HIS A 1 80 ? -2.059 -6.420 -11.084 1.00 93.81 80 HIS A CA 1
ATOM 646 C C . HIS A 1 80 ? -2.824 -7.046 -12.252 1.00 93.81 80 HIS A C 1
ATOM 648 O O . HIS A 1 80 ? -2.448 -8.131 -12.693 1.00 93.81 80 HIS A O 1
ATOM 654 N N . ASP A 1 81 ? -3.794 -6.334 -12.835 1.00 93.06 81 ASP A N 1
ATOM 655 C CA . ASP A 1 81 ? -4.533 -6.763 -14.037 1.00 93.06 81 ASP A CA 1
ATOM 656 C C . ASP A 1 81 ? -3.622 -6.939 -15.264 1.00 93.06 81 ASP A C 1
ATOM 658 O O . ASP A 1 81 ? -3.921 -7.699 -16.186 1.00 93.06 81 ASP A O 1
ATOM 662 N N . LYS A 1 82 ? -2.469 -6.262 -15.274 1.00 89.69 82 LYS A N 1
ATOM 663 C CA . LYS A 1 82 ? -1.416 -6.405 -16.292 1.00 89.69 82 LYS A CA 1
ATOM 664 C C . LYS A 1 82 ? -0.325 -7.406 -15.901 1.00 89.69 82 LYS A C 1
ATOM 666 O O . L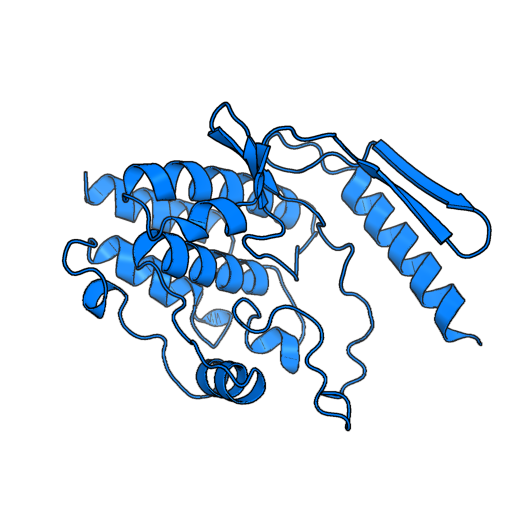YS A 1 82 ? 0.689 -7.507 -16.591 1.00 89.69 82 LYS A O 1
ATOM 671 N N . GLY A 1 83 ? -0.516 -8.149 -14.812 1.00 87.19 83 GLY A N 1
ATOM 672 C CA . GLY A 1 83 ? 0.422 -9.159 -14.323 1.00 87.19 83 GLY A CA 1
ATOM 673 C C . GLY A 1 83 ? 1.679 -8.584 -13.663 1.00 87.19 83 GLY A C 1
ATOM 674 O O . GLY A 1 83 ? 2.670 -9.304 -13.513 1.00 87.19 83 GLY A O 1
ATOM 675 N N . LEU A 1 84 ? 1.670 -7.304 -13.278 1.00 87.31 84 LEU A N 1
ATOM 676 C CA . LEU A 1 84 ? 2.786 -6.651 -12.597 1.00 87.31 84 LEU A CA 1
ATOM 677 C C . LEU A 1 84 ? 2.518 -6.512 -11.102 1.00 87.31 84 LEU A C 1
ATOM 679 O O . LEU A 1 84 ? 1.585 -5.837 -10.696 1.00 87.31 84 LEU A O 1
ATOM 683 N N . VAL A 1 85 ? 3.396 -7.096 -10.287 1.00 88.94 85 VAL A N 1
ATOM 684 C CA . VAL A 1 85 ? 3.404 -6.957 -8.821 1.00 88.94 85 VAL A CA 1
ATOM 685 C C . VAL A 1 85 ? 4.473 -5.938 -8.429 1.00 88.94 85 VAL A C 1
ATOM 687 O O . VAL A 1 85 ? 5.588 -5.987 -8.958 1.00 88.94 85 VAL A O 1
ATOM 690 N N . HIS A 1 86 ? 4.172 -5.037 -7.495 1.00 90.94 86 HIS A N 1
ATOM 691 C CA . HIS A 1 86 ? 5.084 -3.979 -7.064 1.00 90.94 86 HIS A CA 1
ATOM 692 C C . HIS A 1 86 ? 6.269 -4.526 -6.252 1.00 90.94 86 HIS A C 1
ATOM 694 O O . HIS A 1 86 ? 7.418 -4.187 -6.541 1.00 90.94 86 HIS A O 1
ATOM 700 N N . ARG A 1 87 ? 6.020 -5.387 -5.252 1.00 87.25 87 ARG A N 1
ATOM 701 C CA . ARG A 1 87 ? 7.010 -6.120 -4.417 1.00 87.25 87 ARG A CA 1
ATOM 702 C C . ARG A 1 87 ? 7.869 -5.303 -3.452 1.00 87.25 87 ARG A C 1
ATOM 704 O O . ARG A 1 87 ? 8.469 -5.878 -2.550 1.00 87.25 87 ARG A O 1
ATOM 711 N N . ASP A 1 88 ? 7.981 -3.996 -3.638 1.00 86.69 88 ASP A N 1
ATOM 712 C CA . ASP A 1 88 ? 8.634 -3.086 -2.678 1.00 86.69 88 ASP A CA 1
ATOM 713 C C . ASP A 1 88 ? 7.736 -1.891 -2.320 1.00 86.69 88 ASP A C 1
ATOM 715 O O . ASP A 1 88 ? 8.192 -0.750 -2.277 1.00 86.69 88 ASP A O 1
ATOM 719 N N . LEU A 1 89 ? 6.428 -2.115 -2.163 1.00 93.62 89 LEU A N 1
ATOM 720 C CA . LEU A 1 89 ? 5.496 -1.027 -1.869 1.00 93.62 89 LEU A CA 1
ATOM 721 C C . LEU A 1 89 ? 5.759 -0.494 -0.454 1.00 93.62 89 LEU A C 1
ATOM 723 O O . LEU A 1 89 ? 5.794 -1.248 0.515 1.00 93.62 89 LEU A O 1
ATOM 727 N N . LYS A 1 90 ? 5.969 0.818 -0.345 1.00 93.31 90 LYS A N 1
ATOM 728 C CA . LYS A 1 90 ? 6.232 1.529 0.914 1.00 93.31 90 LYS A CA 1
ATOM 729 C C . LYS A 1 90 ? 5.949 3.023 0.741 1.00 93.31 90 LYS A C 1
ATOM 731 O O . LYS A 1 90 ? 6.005 3.503 -0.393 1.00 93.31 90 LYS A O 1
ATOM 736 N N . PRO A 1 91 ? 5.767 3.801 1.821 1.00 95.56 91 PRO A N 1
ATOM 737 C CA . PRO A 1 91 ? 5.487 5.235 1.724 1.00 95.56 91 PRO A CA 1
ATOM 738 C C . PRO A 1 91 ? 6.555 6.052 0.981 1.00 95.56 91 PRO A C 1
ATOM 740 O O . PRO A 1 91 ? 6.254 7.107 0.433 1.00 95.56 91 PRO A O 1
ATOM 743 N N . GLY A 1 92 ? 7.808 5.585 0.944 1.00 93.25 92 GLY A N 1
ATOM 744 C CA . GLY A 1 92 ? 8.879 6.219 0.164 1.00 93.25 92 GLY A CA 1
ATOM 745 C C . GLY A 1 92 ? 8.730 6.065 -1.357 1.00 93.25 92 GLY A C 1
ATOM 746 O O . GLY A 1 92 ? 9.240 6.901 -2.093 1.00 93.25 92 GLY A O 1
ATOM 747 N N . ASN A 1 93 ? 7.988 5.052 -1.816 1.00 95.00 93 ASN A N 1
ATOM 748 C CA . ASN A 1 93 ? 7.718 4.782 -3.235 1.00 95.00 93 ASN A CA 1
ATOM 749 C C . ASN A 1 93 ? 6.349 5.336 -3.670 1.00 95.00 93 ASN A C 1
ATOM 751 O O . ASN A 1 93 ? 5.801 4.946 -4.697 1.00 95.00 93 ASN A O 1
ATOM 755 N N . ILE A 1 94 ? 5.770 6.229 -2.867 1.00 97.38 94 ILE A N 1
ATOM 756 C CA . ILE A 1 94 ? 4.466 6.840 -3.104 1.00 97.38 94 ILE A CA 1
ATOM 757 C C . ILE A 1 94 ? 4.651 8.346 -2.991 1.00 97.38 94 ILE A C 1
ATOM 759 O O . ILE A 1 94 ? 5.058 8.844 -1.943 1.00 97.38 94 ILE A O 1
ATOM 763 N N . MET A 1 95 ? 4.355 9.077 -4.059 1.00 97.62 95 MET A N 1
ATOM 764 C CA . MET A 1 95 ? 4.358 10.536 -4.057 1.00 97.62 95 MET A CA 1
ATOM 765 C C . MET A 1 95 ? 2.941 11.074 -3.928 1.00 97.62 95 MET A C 1
ATOM 767 O O . MET A 1 95 ? 2.022 10.565 -4.563 1.00 97.62 95 MET A O 1
ATOM 771 N N . VAL A 1 96 ? 2.795 12.121 -3.125 1.00 97.25 96 VAL A N 1
ATOM 772 C CA . VAL A 1 96 ? 1.587 12.931 -2.989 1.00 97.25 96 VAL A CA 1
ATOM 773 C C . VAL A 1 96 ? 1.906 14.307 -3.556 1.00 97.25 96 VAL A C 1
ATOM 775 O O . VAL A 1 96 ? 2.840 14.974 -3.098 1.00 97.25 96 VAL A O 1
ATOM 778 N N . THR A 1 97 ? 1.176 14.699 -4.591 1.00 96.19 97 THR A N 1
ATOM 779 C CA . THR A 1 97 ? 1.318 16.002 -5.238 1.00 96.19 97 THR A CA 1
ATOM 780 C C . THR A 1 97 ? 0.663 17.111 -4.421 1.00 96.19 97 THR A C 1
ATOM 782 O O . THR A 1 97 ? -0.134 16.856 -3.519 1.00 96.19 97 THR A O 1
ATOM 785 N N . ASP A 1 98 ? 0.962 18.361 -4.772 1.00 91.56 98 ASP A N 1
ATOM 786 C CA . ASP A 1 98 ? 0.364 19.532 -4.118 1.00 91.56 98 ASP A CA 1
ATOM 787 C C . ASP A 1 98 ? -1.168 19.618 -4.326 1.00 91.56 98 ASP A C 1
ATOM 789 O O . ASP A 1 98 ? -1.862 20.263 -3.544 1.00 91.56 98 ASP A O 1
ATOM 793 N N . ASP A 1 99 ? -1.711 18.942 -5.347 1.00 93.31 99 ASP A N 1
ATOM 794 C CA . ASP A 1 99 ? -3.149 18.791 -5.620 1.00 93.31 99 ASP A CA 1
ATOM 795 C C . ASP A 1 99 ? -3.749 17.473 -5.079 1.00 93.31 99 ASP A C 1
ATOM 797 O O . ASP A 1 99 ? -4.804 17.029 -5.539 1.00 93.31 99 ASP A O 1
ATOM 801 N N . ASN A 1 100 ? -3.098 16.847 -4.088 1.00 93.62 100 ASN A N 1
ATOM 802 C CA . ASN A 1 100 ? -3.525 15.606 -3.421 1.00 93.62 100 ASN A CA 1
ATOM 803 C C . ASN A 1 100 ? -3.715 14.404 -4.365 1.00 93.62 100 ASN A C 1
ATOM 805 O O . ASN A 1 100 ? -4.513 13.498 -4.098 1.00 93.62 100 ASN A O 1
ATOM 809 N N . LYS A 1 101 ? -2.969 14.358 -5.471 1.00 97.38 101 LYS A N 1
ATOM 810 C CA . LYS A 1 101 ? -2.892 13.176 -6.333 1.00 97.38 101 LYS A CA 1
ATOM 811 C C . LYS A 1 101 ? -1.786 12.258 -5.861 1.00 97.38 101 LYS A C 1
ATOM 813 O O . LYS A 1 101 ? -0.686 12.698 -5.532 1.00 97.38 101 LYS A O 1
ATOM 818 N N . VAL A 1 102 ? -2.078 10.964 -5.859 1.00 98.25 102 VAL A N 1
ATOM 819 C CA . VAL A 1 102 ? -1.093 9.943 -5.514 1.00 98.25 102 VAL A CA 1
ATOM 820 C C . VAL A 1 102 ? -0.487 9.346 -6.770 1.00 98.25 102 VAL A C 1
ATOM 822 O O . VAL A 1 102 ? -1.206 9.008 -7.709 1.00 98.25 102 VAL A O 1
ATOM 825 N N . LYS A 1 103 ? 0.835 9.185 -6.760 1.00 97.81 103 LYS A N 1
ATOM 826 C CA . LYS A 1 103 ? 1.633 8.538 -7.800 1.00 97.81 103 LYS A CA 1
ATOM 827 C C . LYS A 1 103 ? 2.495 7.447 -7.172 1.00 97.81 103 LYS A C 1
ATOM 829 O O . LYS A 1 103 ? 3.411 7.743 -6.406 1.00 97.81 103 LYS A O 1
ATOM 834 N N . VAL A 1 104 ? 2.212 6.192 -7.500 1.00 96.62 104 VAL A N 1
ATOM 835 C CA . VAL A 1 104 ? 3.022 5.039 -7.091 1.00 96.62 104 VAL A CA 1
ATOM 836 C C . VAL A 1 104 ? 4.198 4.884 -8.059 1.00 96.62 104 VAL A C 1
ATOM 838 O O . VAL A 1 104 ? 4.021 4.945 -9.278 1.00 96.62 104 VAL A O 1
ATOM 841 N N . MET A 1 105 ? 5.401 4.723 -7.516 1.00 90.81 105 MET A N 1
ATOM 842 C CA . MET A 1 105 ? 6.663 4.653 -8.259 1.00 90.81 105 MET A CA 1
ATOM 843 C C . MET A 1 105 ? 7.213 3.222 -8.305 1.00 90.81 105 MET A C 1
ATOM 845 O O . MET A 1 105 ? 6.714 2.347 -7.620 1.00 90.81 105 MET A O 1
ATOM 849 N N . ASP A 1 106 ? 8.271 2.984 -9.082 1.00 79.50 106 ASP A N 1
ATOM 850 C CA . ASP A 1 106 ? 9.145 1.803 -8.962 1.00 79.50 106 ASP A CA 1
ATOM 851 C C . ASP A 1 106 ? 8.502 0.405 -9.093 1.00 79.50 106 ASP A C 1
ATOM 853 O O . ASP A 1 106 ? 9.081 -0.594 -8.652 1.00 79.50 106 ASP A O 1
ATOM 857 N N . PHE A 1 107 ? 7.357 0.294 -9.779 1.00 74.81 107 PHE A N 1
ATOM 858 C CA . PHE A 1 107 ? 6.709 -0.993 -10.065 1.00 74.81 107 PHE A CA 1
ATOM 859 C C . PHE A 1 107 ? 7.668 -2.002 -10.696 1.00 74.81 107 PHE A C 1
ATOM 861 O O . PHE A 1 107 ? 8.128 -1.828 -11.829 1.00 74.81 107 PHE A O 1
ATOM 868 N N . GLY A 1 108 ? 7.932 -3.088 -9.967 1.00 61.44 108 GLY A N 1
ATOM 869 C CA . GLY A 1 108 ? 8.674 -4.240 -10.471 1.00 61.44 108 GLY A CA 1
ATOM 870 C C . GLY A 1 108 ? 10.157 -3.987 -10.752 1.00 61.44 108 GLY A C 1
ATOM 871 O O . GLY A 1 108 ? 10.858 -4.935 -11.078 1.00 61.44 108 GLY A O 1
ATOM 872 N N . LEU A 1 109 ? 10.672 -2.765 -10.579 1.00 61.22 109 LEU A N 1
ATOM 873 C CA . LEU A 1 109 ? 12.063 -2.433 -10.909 1.00 61.22 109 LEU A CA 1
ATOM 874 C C . LEU A 1 109 ? 13.057 -2.992 -9.880 1.00 61.22 109 LEU A C 1
ATOM 876 O O . LEU A 1 109 ? 14.210 -3.272 -10.198 1.00 61.22 109 LEU A O 1
ATOM 880 N N . ALA A 1 110 ? 12.635 -3.167 -8.628 1.00 51.31 110 ALA A N 1
ATOM 881 C CA . ALA A 1 110 ? 13.583 -3.365 -7.538 1.00 51.31 110 ALA A CA 1
ATOM 882 C C . ALA A 1 110 ? 13.999 -4.823 -7.271 1.00 51.31 110 ALA A C 1
ATOM 884 O O . ALA A 1 110 ? 14.968 -5.024 -6.535 1.00 51.31 110 ALA A O 1
ATOM 885 N N . ARG A 1 111 ? 13.292 -5.860 -7.761 1.00 48.81 111 ARG A N 1
ATOM 886 C CA . ARG A 1 111 ? 13.342 -7.130 -7.000 1.00 48.81 111 ARG A CA 1
ATOM 887 C C . ARG A 1 111 ? 13.057 -8.463 -7.692 1.00 48.81 111 ARG A C 1
ATOM 889 O O . ARG A 1 111 ? 12.592 -9.393 -7.043 1.00 48.81 111 ARG A O 1
ATOM 896 N N . ARG A 1 112 ? 13.467 -8.639 -8.950 1.00 45.72 112 ARG A N 1
ATOM 897 C CA . ARG A 1 112 ? 14.003 -9.951 -9.377 1.00 45.72 112 ARG A CA 1
ATOM 898 C C . ARG A 1 112 ? 15.531 -9.957 -9.415 1.00 45.72 112 ARG A C 1
ATOM 900 O O . ARG A 1 112 ? 16.137 -10.596 -10.273 1.00 45.72 112 ARG A O 1
ATOM 907 N N . ARG A 1 113 ? 16.179 -9.334 -8.418 1.00 41.25 113 ARG A N 1
ATOM 908 C CA . ARG A 1 113 ? 17.315 -10.056 -7.837 1.00 41.25 113 ARG A CA 1
ATOM 909 C C . ARG A 1 113 ? 16.695 -11.368 -7.414 1.00 41.25 113 ARG A C 1
ATOM 911 O O . ARG A 1 113 ? 15.732 -11.340 -6.648 1.00 41.25 113 ARG A O 1
ATOM 918 N N . GLU A 1 114 ? 17.126 -12.472 -8.011 1.00 38.78 114 GLU A N 1
ATOM 919 C CA . GLU A 1 114 ? 16.889 -13.753 -7.377 1.00 38.78 114 GLU A CA 1
ATOM 920 C C . GLU A 1 114 ? 17.146 -13.517 -5.898 1.00 38.78 114 GLU A C 1
ATOM 922 O O . GLU A 1 114 ? 18.154 -12.916 -5.507 1.00 38.78 114 GLU A O 1
ATOM 927 N N . VAL A 1 115 ? 16.148 -13.853 -5.094 1.00 39.47 115 VAL A N 1
ATOM 928 C CA . VAL A 1 115 ? 16.412 -14.242 -3.733 1.00 39.47 115 VAL A CA 1
ATOM 929 C C . VAL A 1 115 ? 17.406 -15.389 -3.903 1.00 39.47 115 VAL A C 1
ATOM 931 O O . VAL A 1 115 ? 17.026 -16.549 -4.025 1.00 39.47 115 VAL A O 1
ATOM 934 N N . ASP A 1 116 ? 18.696 -15.048 -4.002 1.00 34.31 116 ASP A N 1
ATOM 935 C CA . ASP A 1 116 ? 19.730 -15.794 -3.321 1.00 34.31 116 ASP A CA 1
ATOM 936 C C . ASP A 1 116 ? 19.062 -16.131 -2.000 1.00 34.31 116 ASP A C 1
ATOM 938 O O . ASP A 1 116 ? 18.669 -15.219 -1.266 1.00 34.31 116 ASP A O 1
ATOM 942 N N . LYS A 1 117 ? 18.759 -17.423 -1.836 1.00 37.53 117 LYS A N 1
ATOM 943 C CA . LYS A 1 117 ? 17.972 -18.074 -0.777 1.00 37.53 117 LYS A CA 1
ATOM 944 C C . LYS A 1 117 ? 18.622 -17.911 0.599 1.00 37.53 117 LYS A C 1
ATOM 946 O O . LYS A 1 117 ? 18.783 -18.843 1.374 1.00 37.53 117 LYS A O 1
ATOM 951 N N . THR A 1 118 ? 19.030 -16.699 0.883 1.00 36.62 118 THR A N 1
ATOM 952 C CA . THR A 1 118 ? 19.933 -16.281 1.917 1.00 36.62 118 THR A CA 1
ATOM 953 C C . THR A 1 118 ? 19.518 -14.856 2.206 1.00 36.62 118 THR A C 1
ATOM 955 O O . THR A 1 118 ? 19.941 -13.906 1.548 1.00 36.62 118 THR A O 1
ATOM 958 N N . ILE A 1 119 ? 18.750 -14.712 3.287 1.00 41.78 119 ILE A N 1
ATOM 959 C CA . ILE A 1 119 ? 19.196 -13.853 4.387 1.00 41.78 119 ILE A CA 1
ATOM 960 C C . ILE A 1 119 ? 20.723 -13.906 4.340 1.00 41.78 119 ILE A C 1
ATOM 962 O O . ILE A 1 119 ? 21.306 -14.947 4.647 1.00 41.78 119 ILE A O 1
ATOM 966 N N . THR A 1 120 ? 21.357 -12.891 3.748 1.00 40.53 120 THR A N 1
ATOM 967 C CA . THR A 1 120 ? 22.801 -12.926 3.531 1.00 40.53 120 THR A CA 1
ATOM 968 C C . THR A 1 120 ? 23.429 -13.260 4.872 1.00 40.53 120 THR A C 1
ATOM 970 O O . THR A 1 120 ? 23.039 -12.673 5.882 1.00 40.53 120 THR A O 1
ATOM 973 N N . VAL A 1 121 ? 24.374 -14.201 4.878 1.00 40.31 121 VAL A N 1
ATOM 974 C CA . VAL A 1 121 ? 25.134 -14.702 6.043 1.00 40.31 121 VAL A CA 1
ATOM 975 C C . VAL A 1 121 ? 25.764 -13.563 6.888 1.00 40.31 121 VAL A C 1
ATOM 977 O O . VAL A 1 121 ? 26.289 -13.786 7.970 1.00 40.31 121 VAL A O 1
ATOM 980 N N . THR A 1 122 ? 25.654 -12.317 6.425 1.00 43.09 122 THR A N 1
ATOM 981 C CA . THR A 1 122 ? 26.089 -11.056 7.025 1.00 43.09 122 THR A CA 1
ATOM 982 C C . THR A 1 122 ? 24.985 -10.230 7.714 1.00 43.09 122 THR A C 1
ATOM 984 O O . THR A 1 122 ? 25.274 -9.126 8.166 1.00 43.09 122 THR A O 1
ATOM 987 N N . GLY A 1 123 ? 23.731 -10.695 7.794 1.00 45.22 123 GLY A N 1
ATOM 988 C CA . GLY A 1 123 ? 22.646 -9.978 8.491 1.00 45.22 123 GLY A CA 1
ATOM 989 C C . GLY A 1 123 ? 22.117 -8.728 7.771 1.00 45.22 123 GLY A C 1
ATOM 990 O O . GLY A 1 123 ? 21.376 -7.943 8.359 1.00 45.22 123 GLY A O 1
ATOM 991 N N . VAL A 1 124 ? 22.473 -8.526 6.498 1.00 43.88 124 VAL A N 1
ATOM 992 C CA . VAL A 1 124 ? 21.983 -7.390 5.706 1.00 43.88 124 VAL A CA 1
ATOM 993 C C . VAL A 1 124 ? 20.590 -7.706 5.164 1.00 43.88 124 VAL A C 1
ATOM 995 O O . VAL A 1 124 ? 20.425 -8.425 4.180 1.00 43.88 124 VAL A O 1
ATOM 998 N N . VAL A 1 125 ? 19.565 -7.149 5.804 1.00 51.66 125 VAL A N 1
ATOM 999 C CA . VAL A 1 125 ? 18.201 -7.159 5.271 1.00 51.66 125 VAL A CA 1
ATOM 1000 C C . VAL A 1 125 ? 18.162 -6.245 4.047 1.00 51.66 125 VAL A C 1
ATOM 1002 O O . VAL A 1 125 ? 18.242 -5.024 4.165 1.00 51.66 125 VAL A O 1
ATOM 1005 N N . LEU A 1 126 ? 18.060 -6.823 2.848 1.00 45.69 126 LEU A N 1
ATOM 1006 C CA . LEU A 1 126 ? 17.742 -6.042 1.655 1.00 45.69 126 LEU A CA 1
ATOM 1007 C C . LEU A 1 126 ? 16.292 -5.527 1.776 1.00 45.69 126 LEU A C 1
ATOM 1009 O O . LEU A 1 126 ? 15.398 -6.281 2.158 1.00 45.69 126 LEU A O 1
ATOM 1013 N N . GLY A 1 127 ? 16.036 -4.267 1.413 1.00 56.47 127 GLY A N 1
ATOM 1014 C CA . GLY A 1 127 ? 14.701 -3.644 1.435 1.00 56.47 127 GLY A CA 1
ATOM 1015 C C . GLY A 1 127 ? 14.349 -2.904 2.731 1.00 56.47 127 GLY A C 1
ATOM 1016 O O . GLY A 1 127 ? 15.190 -2.711 3.603 1.00 56.47 127 GLY A O 1
ATOM 1017 N N . THR A 1 128 ? 13.093 -2.461 2.845 1.00 66.50 128 THR A N 1
ATOM 1018 C CA . THR A 1 128 ? 12.565 -1.821 4.061 1.00 66.50 128 THR A CA 1
ATOM 1019 C C . THR A 1 128 ? 11.697 -2.840 4.815 1.00 66.50 128 THR A C 1
ATOM 1021 O O . THR A 1 128 ? 10.525 -2.987 4.469 1.00 66.50 128 THR A O 1
ATOM 1024 N N . PRO A 1 129 ? 12.239 -3.565 5.816 1.00 78.12 129 PRO A N 1
ATOM 1025 C CA . PRO A 1 129 ? 11.599 -4.742 6.428 1.00 78.12 129 PRO A CA 1
ATOM 1026 C C . PRO A 1 129 ? 10.186 -4.491 6.950 1.00 78.12 129 PRO A C 1
ATOM 1028 O O . PRO A 1 129 ? 9.361 -5.393 6.924 1.00 78.12 129 PRO A O 1
ATOM 1031 N N . GLY A 1 130 ? 9.888 -3.261 7.372 1.00 86.69 130 GLY A N 1
ATOM 1032 C CA . GLY A 1 130 ? 8.604 -2.933 7.985 1.00 86.69 130 GLY A CA 1
ATOM 1033 C C . GLY A 1 130 ? 7.376 -3.072 7.095 1.00 86.69 130 GLY A C 1
ATOM 1034 O O . GLY A 1 130 ? 6.291 -3.120 7.651 1.00 86.69 130 GLY A O 1
ATOM 1035 N N . TYR A 1 131 ? 7.526 -3.155 5.769 1.00 91.62 131 TYR A N 1
ATOM 1036 C CA . TYR A 1 131 ? 6.406 -3.303 4.821 1.00 91.62 131 TYR A CA 1
ATOM 1037 C C . TYR A 1 131 ? 6.453 -4.622 4.044 1.00 91.62 131 TYR A C 1
ATOM 1039 O O . TYR A 1 131 ? 5.592 -4.879 3.209 1.00 91.62 131 TYR A O 1
ATOM 1047 N N . MET A 1 132 ? 7.480 -5.439 4.284 1.00 89.31 132 MET A N 1
ATOM 1048 C CA . MET A 1 132 ? 7.688 -6.684 3.558 1.00 89.31 132 MET A CA 1
ATOM 1049 C C . MET A 1 132 ? 6.678 -7.731 4.019 1.00 89.31 132 MET A C 1
ATOM 1051 O O . MET A 1 132 ? 6.547 -7.976 5.220 1.00 89.31 132 MET A O 1
ATOM 1055 N N . ALA A 1 133 ? 5.996 -8.365 3.068 1.00 90.38 133 ALA A N 1
ATOM 1056 C CA . ALA A 1 133 ? 5.098 -9.466 3.376 1.00 90.38 133 ALA A CA 1
ATOM 1057 C C . ALA A 1 133 ? 5.899 -10.710 3.811 1.00 90.38 133 ALA A C 1
ATOM 1059 O O . ALA A 1 133 ? 6.972 -10.958 3.248 1.00 90.38 133 ALA A O 1
ATOM 1060 N N . PRO A 1 134 ? 5.407 -11.510 4.776 1.00 88.88 134 PRO A N 1
ATOM 1061 C CA . PRO A 1 134 ? 6.105 -12.697 5.278 1.00 88.88 134 PRO A CA 1
ATOM 1062 C C . PRO A 1 134 ? 6.578 -13.658 4.179 1.00 88.88 134 PRO A C 1
ATOM 1064 O O . PRO A 1 134 ? 7.713 -14.134 4.203 1.00 88.88 134 PRO A O 1
ATOM 1067 N N . GLU A 1 135 ? 5.739 -13.888 3.171 1.00 87.06 135 GLU A N 1
ATOM 1068 C CA . GLU A 1 135 ? 6.021 -14.792 2.057 1.00 87.06 135 GLU A CA 1
ATOM 1069 C C . GLU A 1 135 ? 7.171 -14.311 1.154 1.00 87.06 135 GLU A C 1
ATOM 1071 O O . GLU A 1 135 ? 7.806 -15.123 0.486 1.00 87.06 135 GLU A O 1
ATOM 1076 N N . GLN A 1 136 ? 7.530 -13.019 1.177 1.00 83.19 136 GLN A N 1
ATOM 1077 C CA . GLN A 1 136 ? 8.656 -12.491 0.392 1.00 83.19 136 GLN A CA 1
ATOM 1078 C C . GLN A 1 136 ? 10.027 -12.987 0.873 1.00 83.19 136 GLN A C 1
ATOM 1080 O O . GLN A 1 136 ? 11.031 -12.755 0.197 1.00 83.19 136 GLN A O 1
ATOM 1085 N N . ILE A 1 137 ? 10.082 -13.644 2.033 1.00 76.38 137 ILE A N 1
ATOM 1086 C CA . ILE A 1 137 ? 11.309 -14.183 2.627 1.00 76.38 137 ILE A CA 1
ATOM 1087 C C . ILE A 1 137 ? 11.543 -15.636 2.194 1.00 76.38 137 ILE A C 1
ATOM 1089 O O . ILE A 1 137 ? 12.693 -16.054 2.055 1.00 76.38 137 ILE A O 1
ATOM 1093 N N . SER A 1 138 ? 10.476 -16.410 1.986 1.00 65.88 138 SER A N 1
ATOM 1094 C CA . SER A 1 138 ? 10.553 -17.872 1.871 1.00 65.88 138 SER A CA 1
ATOM 1095 C C . SER A 1 138 ? 9.821 -18.468 0.671 1.00 65.88 138 SER A C 1
ATOM 1097 O O . SER A 1 138 ? 10.106 -19.608 0.308 1.00 65.88 138 SER A O 1
ATOM 1099 N N . GLU A 1 139 ? 8.898 -17.737 0.048 1.00 66.69 139 GLU A N 1
ATOM 1100 C CA . GLU A 1 139 ? 7.932 -18.287 -0.907 1.00 66.69 139 GLU A CA 1
ATOM 1101 C C . GLU A 1 139 ? 7.837 -17.467 -2.203 1.00 66.69 139 GLU A C 1
ATOM 1103 O O . GLU A 1 139 ? 8.532 -16.469 -2.420 1.00 66.69 139 GLU A O 1
ATOM 1108 N N . ALA A 1 140 ? 7.000 -17.944 -3.128 1.00 72.62 140 ALA A N 1
ATOM 1109 C CA . ALA A 1 140 ? 6.729 -17.252 -4.375 1.00 72.62 140 ALA A CA 1
ATOM 1110 C C . ALA A 1 140 ? 5.897 -15.987 -4.114 1.00 72.62 140 ALA A C 1
ATOM 1112 O O . ALA A 1 140 ? 4.806 -16.044 -3.560 1.00 72.62 140 ALA A O 1
ATOM 1113 N N . VAL A 1 141 ? 6.419 -14.845 -4.559 1.00 76.88 141 VAL A N 1
ATOM 1114 C CA . VAL A 1 141 ? 5.772 -13.538 -4.401 1.00 76.88 141 VAL A CA 1
ATOM 1115 C C . VAL A 1 141 ? 4.699 -13.335 -5.467 1.00 76.88 141 VAL A C 1
ATOM 1117 O O . VAL A 1 141 ? 5.008 -13.334 -6.667 1.00 76.88 141 VAL A O 1
ATOM 1120 N N . ASP A 1 142 ? 3.471 -13.081 -5.025 1.00 86.25 142 ASP A N 1
ATOM 1121 C CA . ASP A 1 142 ? 2.300 -12.818 -5.864 1.00 86.25 142 ASP A CA 1
ATOM 1122 C C . ASP A 1 142 ? 1.638 -11.459 -5.506 1.00 86.25 142 ASP A C 1
ATOM 1124 O O . ASP A 1 142 ? 2.143 -10.740 -4.635 1.00 86.25 142 ASP A O 1
ATOM 1128 N N . PRO A 1 143 ? 0.550 -11.043 -6.187 1.00 91.56 143 PRO A N 1
ATOM 1129 C CA . PRO A 1 143 ? -0.148 -9.778 -5.920 1.00 91.56 143 PRO A CA 1
ATOM 1130 C C . PRO A 1 143 ? -0.555 -9.536 -4.457 1.00 91.56 143 PRO A C 1
ATOM 1132 O O . PRO A 1 143 ? -0.684 -8.388 -4.025 1.00 91.56 143 PRO A O 1
ATOM 1135 N N . ARG A 1 144 ? -0.745 -10.592 -3.663 1.00 95.56 144 ARG A N 1
ATOM 1136 C CA . ARG A 1 144 ? -1.155 -10.508 -2.255 1.00 95.56 144 ARG A CA 1
ATOM 1137 C C . ARG A 1 144 ? -0.040 -9.983 -1.364 1.00 95.56 144 ARG A C 1
ATOM 1139 O O . ARG A 1 144 ? -0.344 -9.437 -0.305 1.00 95.56 144 ARG A O 1
ATOM 1146 N N . SER A 1 145 ? 1.221 -10.036 -1.789 1.00 93.38 145 SER A N 1
ATOM 1147 C CA . SER A 1 145 ? 2.310 -9.363 -1.071 1.00 93.38 145 SER A CA 1
ATOM 1148 C C . SER A 1 145 ? 2.154 -7.841 -1.086 1.00 93.38 145 SER A C 1
ATOM 1150 O O . SER A 1 145 ? 2.422 -7.185 -0.081 1.00 93.38 145 SER A O 1
ATOM 1152 N N . ASP A 1 146 ? 1.628 -7.270 -2.175 1.00 95.56 146 ASP A N 1
ATOM 1153 C CA . ASP A 1 146 ? 1.298 -5.842 -2.207 1.00 95.56 146 ASP A CA 1
ATOM 1154 C C . ASP A 1 146 ? 0.082 -5.525 -1.315 1.00 95.56 146 ASP A C 1
ATOM 1156 O O . ASP A 1 146 ? 0.024 -4.430 -0.759 1.00 95.56 146 ASP A O 1
ATOM 1160 N N . GLN A 1 147 ? -0.858 -6.472 -1.124 1.00 98.00 147 GLN A N 1
ATOM 1161 C CA . GLN A 1 147 ? -1.970 -6.309 -0.167 1.00 98.00 147 GLN A CA 1
ATOM 1162 C C . GLN A 1 147 ? -1.455 -6.168 1.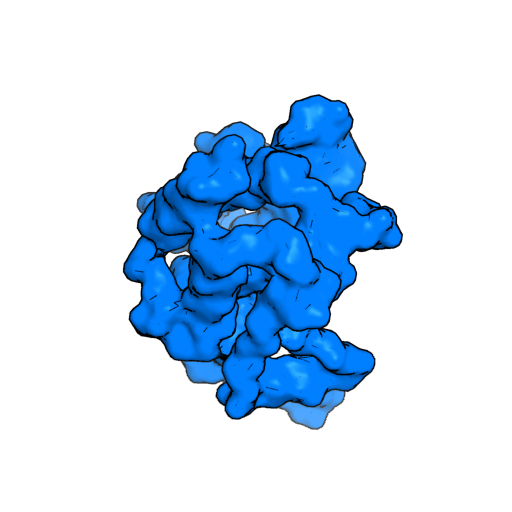270 1.00 98.00 147 GLN A C 1
ATOM 1164 O O . GLN A 1 147 ? -1.916 -5.299 2.007 1.00 98.00 147 GLN A O 1
ATOM 1169 N N . TYR A 1 148 ? -0.464 -6.975 1.656 1.00 97.12 148 TYR A N 1
ATOM 1170 C CA . TYR A 1 148 ? 0.173 -6.840 2.965 1.00 97.12 148 TYR A CA 1
ATOM 1171 C C . TYR A 1 148 ? 0.837 -5.475 3.115 1.00 97.12 148 TYR A C 1
ATOM 1173 O O . TYR A 1 148 ? 0.610 -4.776 4.102 1.00 97.12 148 TYR A O 1
ATOM 1181 N N . ALA A 1 149 ? 1.613 -5.061 2.112 1.00 96.44 149 ALA A N 1
ATOM 1182 C CA . ALA A 1 149 ? 2.314 -3.786 2.143 1.00 96.44 149 ALA A CA 1
ATOM 1183 C C . ALA A 1 149 ? 1.349 -2.592 2.250 1.00 96.44 149 ALA A C 1
ATOM 1185 O O . ALA A 1 149 ? 1.561 -1.718 3.093 1.00 96.44 149 ALA A O 1
ATOM 1186 N N . ILE A 1 150 ? 0.260 -2.559 1.468 1.00 98.19 150 ILE A N 1
ATOM 1187 C CA . ILE A 1 150 ? -0.753 -1.499 1.603 1.00 98.19 150 ILE A CA 1
ATOM 1188 C C . ILE A 1 150 ? -1.524 -1.603 2.925 1.00 98.19 150 ILE A C 1
ATOM 1190 O O . ILE A 1 150 ? -1.875 -0.573 3.491 1.00 98.19 150 ILE A O 1
ATOM 1194 N N . GLY A 1 151 ? -1.714 -2.807 3.475 1.00 98.25 151 GLY A N 1
ATOM 1195 C CA . GLY A 1 151 ? -2.256 -3.009 4.821 1.00 98.25 151 GLY A CA 1
ATOM 1196 C C . GLY A 1 151 ? -1.387 -2.373 5.906 1.00 98.25 151 GLY A C 1
ATOM 1197 O O . GLY A 1 151 ? -1.896 -1.646 6.758 1.00 98.25 151 GLY A O 1
ATOM 1198 N N . VAL A 1 152 ? -0.065 -2.563 5.836 1.00 97.62 152 VAL A N 1
ATOM 1199 C CA . VAL A 1 152 ? 0.896 -1.896 6.731 1.00 97.62 152 VAL A CA 1
ATOM 1200 C C . VAL A 1 152 ? 0.852 -0.378 6.551 1.00 97.62 152 VAL A C 1
ATOM 1202 O O . VAL A 1 152 ? 0.845 0.345 7.545 1.00 97.62 152 VAL A O 1
ATOM 1205 N N . ILE A 1 153 ? 0.795 0.113 5.309 1.00 97.75 153 ILE A N 1
ATOM 1206 C CA . ILE A 1 153 ? 0.684 1.552 5.019 1.00 97.75 153 ILE A CA 1
ATOM 1207 C C . ILE A 1 153 ? -0.612 2.118 5.607 1.00 97.75 153 ILE A C 1
ATOM 1209 O O . ILE A 1 153 ? -0.578 3.156 6.257 1.00 97.75 153 ILE A O 1
ATOM 1213 N N . ALA A 1 154 ? -1.746 1.437 5.435 1.00 98.12 154 ALA A N 1
ATOM 1214 C CA . ALA A 1 154 ? -3.018 1.842 6.027 1.00 98.12 154 ALA A CA 1
ATOM 1215 C C . ALA A 1 154 ? -2.939 1.873 7.560 1.00 98.12 154 ALA A C 1
ATOM 1217 O O . ALA A 1 154 ? -3.437 2.812 8.179 1.00 98.12 154 ALA A O 1
ATOM 1218 N N . TYR A 1 155 ? -2.266 0.891 8.167 1.00 97.38 155 TYR A N 1
ATOM 1219 C CA . TYR A 1 155 ? -1.991 0.857 9.603 1.00 97.38 155 TYR A CA 1
ATOM 1220 C C . TYR A 1 155 ? -1.198 2.079 10.053 1.00 97.38 155 TYR A C 1
ATOM 1222 O O . TYR A 1 155 ? -1.607 2.766 10.984 1.00 97.38 155 TYR A O 1
ATOM 1230 N N . GLU A 1 156 ? -0.119 2.412 9.359 1.00 96.25 156 GLU A N 1
ATOM 1231 C CA . GLU A 1 156 ? 0.708 3.566 9.698 1.00 96.25 156 GLU A CA 1
ATOM 1232 C C . GLU A 1 156 ? -0.018 4.897 9.489 1.00 96.25 156 GLU A C 1
ATOM 1234 O O . GLU A 1 156 ? 0.050 5.772 10.350 1.00 96.25 156 GLU A O 1
ATOM 1239 N N . LEU A 1 157 ? -0.781 5.031 8.401 1.00 96.75 157 LEU A N 1
ATOM 1240 C CA . LEU A 1 157 ? -1.590 6.220 8.138 1.00 96.75 157 LEU A CA 1
ATOM 1241 C C . LEU A 1 157 ? -2.668 6.412 9.203 1.00 96.75 157 LEU A C 1
ATOM 1243 O O . LEU A 1 157 ? -2.875 7.533 9.651 1.00 96.75 157 LEU A O 1
ATOM 1247 N N . LEU A 1 158 ? -3.367 5.352 9.610 1.00 96.50 158 LEU A N 1
ATOM 1248 C CA . LEU A 1 158 ? -4.533 5.474 10.487 1.00 96.50 158 LEU A CA 1
ATOM 1249 C C . LEU A 1 158 ? -4.182 5.407 11.969 1.00 96.50 158 LEU A C 1
ATOM 1251 O O . LEU A 1 158 ? -4.756 6.171 12.736 1.00 96.50 158 LEU A O 1
ATOM 1255 N N . ALA A 1 159 ? -3.261 4.533 12.371 1.00 94.81 159 ALA A N 1
ATOM 1256 C CA . ALA A 1 159 ? -2.842 4.345 13.761 1.00 94.81 159 ALA A CA 1
ATOM 1257 C C . ALA A 1 159 ? -1.583 5.152 14.129 1.00 94.81 159 ALA A C 1
ATOM 1259 O O . ALA A 1 159 ? -1.174 5.152 15.288 1.00 94.81 159 ALA A O 1
ATOM 1260 N N . GLY A 1 160 ? -0.943 5.817 13.157 1.00 92.88 160 GLY A N 1
ATOM 1261 C CA . GLY A 1 160 ? 0.272 6.614 13.363 1.00 92.88 160 GLY A CA 1
ATOM 1262 C C . GLY A 1 160 ? 1.544 5.790 13.588 1.00 92.88 160 GLY A C 1
ATOM 1263 O O . GLY A 1 160 ? 2.578 6.351 13.939 1.00 92.88 160 GLY A O 1
ATOM 1264 N N . ARG A 1 161 ? 1.472 4.464 13.426 1.00 92.56 161 ARG A N 1
ATOM 1265 C CA . ARG A 1 161 ? 2.582 3.523 13.625 1.00 92.56 161 ARG A CA 1
ATOM 1266 C C . ARG A 1 161 ? 2.377 2.253 12.811 1.00 92.56 161 ARG A C 1
ATOM 1268 O O . ARG A 1 161 ? 1.254 1.932 12.449 1.00 92.56 161 ARG A O 1
ATOM 1275 N N . ARG A 1 162 ? 3.436 1.481 12.579 1.00 94.12 162 ARG A N 1
ATOM 1276 C CA . ARG A 1 162 ? 3.346 0.159 11.929 1.00 94.12 162 ARG A CA 1
ATOM 1277 C C . ARG A 1 162 ? 2.862 -0.918 12.918 1.00 94.12 162 ARG A C 1
ATOM 1279 O O . ARG A 1 162 ? 3.084 -0.760 14.122 1.00 94.12 162 ARG A O 1
ATOM 1286 N N . PRO A 1 163 ? 2.261 -2.031 12.440 1.00 94.50 163 PRO A N 1
ATOM 1287 C CA . PRO A 1 163 ? 1.803 -3.121 13.308 1.00 94.50 163 PRO A CA 1
ATOM 1288 C C . PRO A 1 163 ? 2.965 -3.801 14.044 1.00 94.50 163 PRO A C 1
ATOM 1290 O O . PRO A 1 163 ? 2.835 -4.165 15.211 1.00 94.50 163 PRO A O 1
ATOM 1293 N N . PHE A 1 164 ? 4.117 -3.921 13.378 1.00 91.81 164 PHE A N 1
ATOM 1294 C CA . PHE A 1 164 ? 5.352 -4.444 13.949 1.00 91.81 164 PHE A CA 1
ATOM 1295 C C . PHE A 1 164 ? 6.447 -3.389 13.829 1.00 91.81 164 PHE A C 1
ATOM 1297 O O . PHE A 1 164 ? 6.797 -2.958 12.730 1.00 91.81 164 PHE A O 1
ATOM 1304 N N . GLU A 1 165 ? 6.997 -2.975 14.967 1.00 85.19 165 GLU A N 1
ATOM 1305 C CA . GLU A 1 165 ? 8.050 -1.971 15.028 1.00 85.19 165 GLU A CA 1
ATOM 1306 C C . GLU A 1 165 ? 9.152 -2.417 15.985 1.00 85.19 165 GLU A C 1
ATOM 1308 O O . GLU A 1 165 ? 8.893 -2.836 17.113 1.00 85.19 165 GLU A O 1
ATOM 1313 N N . ASN A 1 166 ? 10.391 -2.376 15.502 1.00 85.94 166 ASN A N 1
ATOM 1314 C CA . ASN A 1 166 ? 11.582 -2.705 16.264 1.00 85.94 166 ASN A CA 1
ATOM 1315 C C . ASN A 1 166 ? 12.791 -2.003 15.633 1.00 85.94 166 ASN A C 1
ATOM 1317 O O . ASN A 1 166 ? 12.827 -1.828 14.415 1.00 85.94 166 ASN A O 1
ATOM 1321 N N . GLU A 1 167 ? 13.780 -1.634 16.443 1.00 81.69 167 GLU A N 1
ATOM 1322 C CA . GLU A 1 167 ? 15.061 -1.116 15.941 1.00 81.69 167 GLU A CA 1
ATOM 1323 C C . GLU A 1 167 ? 15.843 -2.199 15.182 1.00 81.69 167 GLU A C 1
ATOM 1325 O O . GLU A 1 167 ? 16.558 -1.911 14.224 1.00 81.69 167 GLU A O 1
ATOM 1330 N N . ASP A 1 168 ? 15.663 -3.461 15.578 1.00 84.44 168 ASP A N 1
ATOM 1331 C CA . ASP A 1 168 ? 16.246 -4.620 14.920 1.00 84.44 168 ASP A CA 1
ATOM 1332 C C . ASP A 1 168 ? 15.305 -5.144 13.824 1.00 84.44 168 ASP A C 1
ATOM 1334 O O . ASP A 1 168 ? 14.223 -5.688 14.081 1.00 84.44 168 ASP A O 1
ATOM 1338 N N . ALA A 1 169 ? 15.754 -5.004 12.578 1.00 82.19 169 ALA A N 1
ATOM 1339 C CA . ALA A 1 169 ? 15.056 -5.475 11.389 1.00 82.19 169 ALA A CA 1
ATOM 1340 C C . ALA A 1 169 ? 14.689 -6.966 11.450 1.00 82.19 169 ALA A C 1
ATOM 1342 O O . ALA A 1 169 ? 13.597 -7.345 11.026 1.00 82.19 169 ALA A O 1
ATOM 1343 N N . MET A 1 170 ? 15.567 -7.813 11.996 1.00 81.69 170 MET A N 1
ATOM 1344 C CA . MET A 1 170 ? 15.306 -9.247 12.109 1.00 81.69 170 MET A CA 1
ATOM 1345 C C . MET A 1 170 ? 14.241 -9.535 13.159 1.00 81.69 170 MET A C 1
ATOM 1347 O O . MET A 1 170 ? 13.390 -10.389 12.928 1.00 81.69 170 MET A O 1
ATOM 1351 N N . LYS A 1 171 ? 14.219 -8.803 14.278 1.00 85.81 171 LYS A N 1
ATOM 1352 C CA . LYS A 1 171 ? 13.142 -8.944 15.276 1.00 85.81 171 LYS A CA 1
ATOM 1353 C C . LYS A 1 171 ? 11.792 -8.506 14.721 1.00 85.81 171 LYS A C 1
ATOM 1355 O O . LYS A 1 171 ? 10.789 -9.156 14.997 1.00 85.81 171 LYS A O 1
ATOM 1360 N N . MET A 1 172 ? 11.767 -7.442 13.919 1.00 86.00 172 MET A N 1
ATOM 1361 C CA . MET A 1 172 ? 10.557 -6.979 13.234 1.00 86.00 172 MET A CA 1
ATOM 1362 C C . MET A 1 172 ? 10.027 -8.033 12.253 1.00 86.00 172 MET A C 1
ATOM 1364 O O . MET A 1 172 ? 8.845 -8.365 12.289 1.00 86.00 172 MET A O 1
ATOM 1368 N N . ILE A 1 173 ? 10.911 -8.603 11.430 1.00 84.12 173 ILE A N 1
ATOM 1369 C CA . ILE A 1 173 ? 10.574 -9.696 10.509 1.00 84.12 173 ILE A CA 1
ATOM 1370 C C . ILE A 1 173 ? 10.058 -10.920 11.274 1.00 84.12 173 ILE A C 1
ATOM 1372 O O . ILE A 1 173 ? 9.025 -11.482 10.919 1.00 84.12 173 ILE A O 1
ATOM 1376 N N . MET A 1 174 ? 10.749 -11.324 12.342 1.00 86.12 174 MET A N 1
ATOM 1377 C CA . MET A 1 174 ? 10.331 -12.467 13.155 1.00 86.12 174 MET A CA 1
ATOM 1378 C C . MET A 1 174 ? 8.955 -12.236 13.776 1.00 86.12 174 MET A C 1
ATOM 1380 O O . MET A 1 174 ? 8.127 -13.138 13.726 1.00 86.12 174 MET A O 1
ATOM 1384 N N . ALA A 1 175 ? 8.671 -11.028 14.274 1.00 88.12 175 ALA A N 1
ATOM 1385 C CA . ALA A 1 175 ? 7.349 -10.684 14.791 1.00 88.12 175 ALA A CA 1
ATOM 1386 C C . ALA A 1 175 ? 6.255 -10.835 13.721 1.00 88.12 175 ALA A C 1
ATOM 1388 O O . ALA A 1 175 ? 5.225 -11.443 14.002 1.00 88.12 175 ALA A O 1
ATOM 1389 N N . ALA A 1 176 ? 6.503 -10.376 12.490 1.00 87.12 176 ALA A N 1
ATOM 1390 C CA . ALA A 1 176 ? 5.575 -10.557 11.370 1.00 87.12 176 ALA A CA 1
ATOM 1391 C C . ALA A 1 176 ? 5.364 -12.038 10.983 1.00 87.12 176 ALA A C 1
ATOM 1393 O O . ALA A 1 176 ? 4.303 -12.410 10.483 1.00 87.12 176 ALA A O 1
ATOM 1394 N N . LEU A 1 177 ? 6.355 -12.903 11.226 1.00 87.38 177 LEU A N 1
ATOM 1395 C CA . LEU A 1 177 ? 6.276 -14.345 10.960 1.00 87.38 177 LEU A CA 1
ATOM 1396 C C . LEU A 1 177 ? 5.600 -15.137 12.092 1.00 87.38 177 LEU A C 1
ATOM 1398 O O . LEU A 1 177 ? 4.982 -16.178 11.838 1.00 87.38 177 LEU A O 1
ATOM 1402 N N . SER A 1 178 ? 5.723 -14.681 13.340 1.00 87.56 178 SER A N 1
ATOM 1403 C CA . SER A 1 178 ? 5.329 -15.454 14.524 1.00 87.56 178 SER A CA 1
ATOM 1404 C C . SER A 1 178 ? 4.071 -14.956 15.226 1.00 87.56 178 SER A C 1
ATOM 1406 O O . SER A 1 178 ? 3.466 -15.728 15.968 1.00 87.56 178 SER A O 1
ATOM 1408 N N . SER A 1 179 ? 3.689 -13.695 15.032 1.00 88.31 179 SER A N 1
ATOM 1409 C CA . SER A 1 179 ? 2.672 -13.031 15.848 1.00 88.31 179 SER A CA 1
ATOM 1410 C C . SER A 1 179 ? 1.555 -12.443 14.986 1.00 88.31 179 SER A C 1
ATOM 1412 O O . SER A 1 179 ? 1.827 -11.934 13.899 1.00 88.31 179 SER A O 1
ATOM 1414 N N . PRO A 1 180 ? 0.294 -12.466 15.452 1.00 90.81 180 PRO A N 1
ATOM 1415 C CA . PRO A 1 180 ? -0.763 -11.703 14.803 1.00 90.81 180 PRO A CA 1
ATOM 1416 C C . PRO A 1 180 ? -0.482 -10.200 14.927 1.00 90.81 180 PRO A C 1
ATOM 1418 O O . PRO A 1 180 ? 0.100 -9.745 15.917 1.00 90.81 180 PRO A O 1
ATOM 1421 N N . ALA A 1 181 ? -0.915 -9.425 13.932 1.00 94.88 181 ALA A N 1
ATOM 1422 C CA . ALA A 1 181 ? -0.866 -7.972 14.021 1.00 94.88 181 ALA A CA 1
ATOM 1423 C C . ALA A 1 181 ? -1.773 -7.488 15.173 1.00 94.88 181 ALA A C 1
ATOM 1425 O O . ALA A 1 181 ? -2.890 -7.997 15.314 1.00 94.88 181 ALA A O 1
ATOM 1426 N N . PRO A 1 182 ? -1.332 -6.523 16.002 1.00 96.12 182 PRO A N 1
ATOM 1427 C CA . PRO A 1 182 ? -2.183 -5.949 17.040 1.00 96.12 182 PRO A CA 1
ATOM 1428 C C . PRO A 1 182 ? -3.420 -5.270 16.440 1.00 96.12 182 PRO A C 1
ATOM 1430 O O . PRO A 1 182 ? -3.352 -4.724 15.338 1.00 96.12 182 PRO A O 1
ATOM 1433 N N . ASP A 1 183 ? -4.531 -5.227 17.178 1.00 97.50 183 ASP A N 1
ATOM 1434 C CA . ASP A 1 183 ? -5.712 -4.462 16.759 1.00 97.50 183 ASP A CA 1
ATOM 1435 C C . ASP A 1 183 ? -5.367 -2.955 16.710 1.00 97.50 183 ASP A C 1
ATOM 1437 O O . ASP A 1 183 ? -4.964 -2.399 17.741 1.00 97.50 183 ASP A O 1
ATOM 1441 N N . PRO A 1 184 ? -5.510 -2.267 15.556 1.00 96.75 184 PRO A N 1
ATOM 1442 C CA . PRO A 1 184 ? -5.179 -0.844 15.430 1.00 96.75 184 PRO A CA 1
ATOM 1443 C C . PRO A 1 184 ? -5.993 0.053 16.369 1.00 96.75 184 PRO A C 1
ATOM 1445 O O . PRO A 1 184 ? -5.522 1.132 16.739 1.00 96.75 184 PRO A O 1
ATOM 1448 N N . ARG A 1 185 ? -7.165 -0.399 16.839 1.00 97.25 185 ARG A N 1
ATOM 1449 C CA . ARG A 1 185 ? -7.984 0.332 17.818 1.00 97.25 185 ARG A CA 1
ATOM 1450 C C . ARG A 1 185 ? -7.305 0.494 19.176 1.00 97.25 185 ARG A C 1
ATOM 1452 O O . ARG A 1 185 ? -7.644 1.408 19.920 1.00 97.25 185 ARG A O 1
ATOM 1459 N N . THR A 1 186 ? -6.306 -0.337 19.486 1.00 96.62 186 THR A N 1
ATOM 1460 C CA . THR A 1 186 ? -5.474 -0.175 20.694 1.00 96.62 186 THR A CA 1
ATOM 1461 C C . THR A 1 186 ? -4.609 1.086 20.654 1.00 96.62 186 THR A C 1
ATOM 1463 O O . THR A 1 186 ? -4.221 1.596 21.703 1.00 96.62 186 THR A O 1
ATOM 1466 N N . PHE A 1 187 ? -4.329 1.608 19.457 1.00 94.50 187 PHE A N 1
ATOM 1467 C CA . PHE A 1 187 ? -3.557 2.835 19.243 1.00 94.50 187 PHE A CA 1
ATOM 1468 C C . PHE A 1 187 ? -4.437 4.005 18.801 1.00 94.50 187 PHE A C 1
ATOM 1470 O O . PHE A 1 187 ? -4.069 5.160 19.008 1.00 94.50 187 PHE A O 1
ATOM 1477 N N . ARG A 1 188 ? -5.609 3.711 18.228 1.00 94.56 188 ARG A N 1
ATOM 1478 C CA . ARG A 1 188 ? -6.598 4.697 17.802 1.00 94.56 188 ARG A CA 1
ATOM 1479 C C . ARG A 1 188 ? -8.022 4.242 18.130 1.00 94.56 188 ARG A C 1
ATOM 1481 O O . ARG A 1 188 ? -8.672 3.579 17.328 1.00 94.56 188 ARG A O 1
ATOM 1488 N N . ALA A 1 189 ? -8.508 4.616 19.310 1.00 94.94 189 ALA A N 1
ATOM 1489 C CA . ALA A 1 189 ? -9.787 4.135 19.838 1.00 94.94 189 ALA A CA 1
ATOM 1490 C C . ALA A 1 189 ? -11.028 4.583 19.037 1.00 94.94 189 ALA A C 1
ATOM 1492 O O . ALA A 1 189 ? -12.049 3.904 19.087 1.00 94.94 189 ALA A O 1
ATOM 1493 N N . ASP A 1 190 ? -10.955 5.698 18.299 1.00 94.31 190 ASP A N 1
ATOM 1494 C CA . ASP A 1 190 ? -12.036 6.200 17.433 1.00 94.31 190 ASP A CA 1
ATOM 1495 C C . ASP A 1 190 ? -12.101 5.497 16.067 1.00 94.31 190 ASP A C 1
ATOM 1497 O O . ASP A 1 190 ? -12.998 5.784 15.276 1.00 94.31 190 ASP A O 1
ATOM 1501 N N . LEU A 1 191 ? -11.157 4.599 15.756 1.00 96.25 191 LEU A N 1
ATOM 1502 C CA . LEU A 1 191 ? -11.140 3.902 14.475 1.00 96.25 191 LEU A CA 1
ATOM 1503 C C . LEU A 1 191 ? -12.327 2.921 14.383 1.00 96.25 191 LEU A C 1
ATOM 1505 O O . LEU A 1 191 ? -12.452 2.042 15.243 1.00 96.25 191 LEU A O 1
ATOM 1509 N N . PRO A 1 192 ? -13.166 3.004 13.333 1.00 97.38 192 PRO A N 1
ATOM 1510 C CA . PRO A 1 192 ? -14.292 2.095 13.171 1.00 97.38 192 PRO A CA 1
ATOM 1511 C C . PRO A 1 192 ? -13.852 0.632 13.087 1.00 97.38 192 PRO A C 1
ATOM 1513 O O . PRO A 1 192 ? -12.867 0.296 12.424 1.00 97.38 192 PRO A O 1
ATOM 1516 N N . GLU A 1 193 ? -14.619 -0.257 13.717 1.00 97.31 193 GLU A N 1
ATOM 1517 C CA . GLU A 1 193 ? -14.309 -1.689 13.759 1.00 97.31 193 GLU A CA 1
ATOM 1518 C C . GLU A 1 193 ? -14.207 -2.307 12.363 1.00 97.31 193 GLU A C 1
ATOM 1520 O O . GLU A 1 193 ? -13.264 -3.046 12.097 1.00 97.31 193 GLU A O 1
ATOM 1525 N N . ALA A 1 194 ? -15.114 -1.953 11.450 1.00 97.75 194 ALA A N 1
ATOM 1526 C CA . ALA A 1 194 ? -15.079 -2.448 10.077 1.00 97.75 194 ALA A CA 1
ATOM 1527 C C . ALA A 1 194 ? -13.749 -2.113 9.377 1.00 97.75 194 ALA A C 1
ATOM 1529 O O . ALA A 1 194 ? -13.156 -2.971 8.724 1.00 97.75 194 ALA A O 1
ATOM 1530 N N . VAL A 1 195 ? -13.234 -0.893 9.570 1.00 98.12 195 VAL A N 1
ATOM 1531 C CA . VAL A 1 195 ? -11.954 -0.454 8.992 1.00 98.12 195 VAL A CA 1
ATOM 1532 C C . VAL A 1 195 ? -10.793 -1.238 9.609 1.00 98.12 195 VAL A C 1
ATOM 1534 O O . VAL A 1 195 ? -9.940 -1.751 8.884 1.00 98.12 195 VAL A O 1
ATOM 1537 N N . ALA A 1 196 ? -10.793 -1.404 10.935 1.00 98.12 196 ALA A N 1
ATOM 1538 C CA . ALA A 1 196 ? -9.785 -2.194 11.641 1.00 98.12 196 ALA A CA 1
ATOM 1539 C C . ALA A 1 196 ? -9.739 -3.655 11.154 1.00 98.12 196 ALA A C 1
ATOM 1541 O O . ALA A 1 196 ? -8.653 -4.190 10.929 1.00 98.12 196 ALA A O 1
ATOM 1542 N N . GLN A 1 197 ? -10.897 -4.284 10.929 1.00 98.25 197 GLN A N 1
ATOM 1543 C CA . GLN A 1 197 ? -10.981 -5.660 10.425 1.00 98.25 197 GLN A CA 1
ATOM 1544 C C . GLN A 1 197 ? -10.391 -5.799 9.018 1.00 98.25 197 GLN A C 1
ATOM 1546 O O . GLN A 1 197 ? -9.638 -6.738 8.756 1.00 98.25 197 GLN A O 1
ATOM 1551 N N . VAL A 1 198 ? -10.663 -4.845 8.121 1.00 98.38 198 VAL A N 1
ATOM 1552 C CA . VAL A 1 198 ? -10.066 -4.848 6.776 1.00 98.38 198 VAL A CA 1
ATOM 1553 C C . VAL A 1 198 ? -8.546 -4.711 6.859 1.00 98.38 198 VAL A C 1
ATOM 1555 O O . VAL A 1 198 ? -7.832 -5.473 6.207 1.00 98.38 198 VAL A O 1
ATOM 1558 N N . MET A 1 199 ? -8.041 -3.789 7.684 1.00 98.19 199 MET A N 1
ATOM 1559 C CA . MET A 1 199 ? -6.600 -3.594 7.883 1.00 98.19 199 MET A CA 1
ATOM 1560 C C . MET A 1 199 ? -5.924 -4.860 8.411 1.00 98.19 199 MET A C 1
ATOM 1562 O O . MET A 1 199 ? -4.899 -5.267 7.868 1.00 98.19 199 MET A O 1
ATOM 1566 N N . LEU A 1 200 ? -6.510 -5.500 9.430 1.00 98.31 200 LEU A N 1
ATOM 1567 C CA . LEU A 1 200 ? -6.002 -6.745 10.011 1.00 98.31 200 LEU A CA 1
ATOM 1568 C C . LEU A 1 200 ? -5.979 -7.881 8.986 1.00 98.31 200 LEU A C 1
ATOM 1570 O O . LEU A 1 200 ? -4.989 -8.604 8.908 1.00 98.31 200 LEU A O 1
ATOM 1574 N N . ARG A 1 201 ? -7.024 -7.996 8.158 1.00 98.50 201 ARG A N 1
ATOM 1575 C CA . ARG A 1 201 ? -7.088 -9.002 7.092 1.00 98.50 201 ARG A CA 1
ATOM 1576 C C . ARG A 1 201 ? -6.037 -8.780 6.006 1.00 98.50 201 ARG A C 1
ATOM 1578 O O . ARG A 1 201 ? -5.469 -9.748 5.511 1.00 98.50 201 ARG A O 1
ATOM 1585 N N . LEU A 1 202 ? -5.746 -7.530 5.639 1.00 98.25 202 LEU A N 1
ATOM 1586 C CA . LEU A 1 202 ? -4.681 -7.217 4.676 1.00 98.25 202 LEU A CA 1
ATOM 1587 C C . LEU A 1 202 ? -3.304 -7.652 5.185 1.00 98.25 202 LE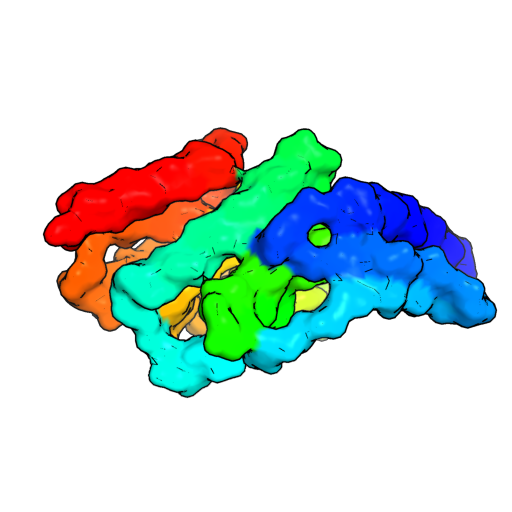U A C 1
ATOM 1589 O O . LEU A 1 202 ? -2.501 -8.165 4.409 1.00 98.25 202 LEU A O 1
ATOM 1593 N N . VAL A 1 203 ? -3.044 -7.492 6.486 1.00 97.19 203 VAL A N 1
ATOM 1594 C CA . VAL A 1 203 ? -1.771 -7.877 7.119 1.00 97.19 203 VAL A CA 1
ATOM 1595 C C . VAL A 1 203 ? -1.772 -9.306 7.675 1.00 97.19 203 VAL A C 1
ATOM 1597 O O . VAL A 1 203 ? -0.887 -9.665 8.455 1.00 97.19 203 VAL A O 1
ATOM 1600 N N . SER A 1 204 ? -2.729 -10.149 7.272 1.00 96.19 204 SER A N 1
ATOM 1601 C CA . SER A 1 204 ? -2.719 -11.568 7.628 1.00 96.19 204 SER A CA 1
ATOM 1602 C C . SER A 1 204 ? -1.427 -12.233 7.160 1.00 96.19 204 SER A C 1
ATOM 1604 O O . SER A 1 204 ? -0.937 -11.994 6.051 1.00 96.19 204 SER A O 1
ATOM 1606 N N . ARG A 1 205 ? -0.869 -13.103 8.007 1.00 92.56 205 ARG A N 1
ATOM 1607 C CA . ARG A 1 205 ? 0.404 -13.774 7.727 1.00 92.56 205 ARG A CA 1
ATOM 1608 C C . ARG A 1 205 ? 0.325 -14.655 6.484 1.00 92.56 205 ARG A C 1
ATOM 1610 O O . ARG A 1 205 ? 1.221 -14.586 5.653 1.00 92.56 205 ARG A O 1
ATOM 1617 N N . GLN A 1 206 ? -0.707 -15.492 6.383 1.00 92.56 206 GLN A N 1
ATOM 1618 C CA . GLN A 1 206 ? -0.895 -16.355 5.220 1.00 92.56 206 GLN A CA 1
ATOM 1619 C C . GLN A 1 206 ? -1.541 -15.545 4.090 1.00 92.56 206 GLN A C 1
ATOM 1621 O O . GLN A 1 206 ? -2.559 -14.893 4.334 1.00 92.56 206 GLN A O 1
ATOM 1626 N N . PRO A 1 207 ? -0.999 -15.581 2.860 1.00 94.19 207 PRO A N 1
ATOM 1627 C CA . PRO A 1 207 ? -1.608 -14.896 1.722 1.00 94.19 207 PRO A CA 1
ATOM 1628 C C . PRO A 1 207 ? -3.059 -15.324 1.459 1.00 94.19 207 PRO A C 1
ATOM 1630 O O . PRO A 1 207 ? -3.877 -14.492 1.078 1.00 94.19 207 PRO A O 1
ATOM 1633 N N . ASP A 1 208 ? -3.395 -16.596 1.699 1.00 95.06 208 ASP A N 1
ATOM 1634 C CA . ASP A 1 208 ? -4.750 -17.140 1.510 1.00 95.06 208 ASP A CA 1
ATOM 1635 C C . ASP A 1 208 ? -5.784 -16.570 2.500 1.00 95.06 208 ASP A C 1
ATOM 1637 O O . ASP A 1 208 ? -6.973 -16.542 2.190 1.00 95.06 208 ASP A O 1
ATOM 1641 N N . ASP A 1 209 ? -5.344 -16.043 3.648 1.00 96.56 209 ASP A N 1
ATOM 1642 C CA . ASP A 1 209 ? -6.223 -15.398 4.635 1.00 96.56 209 ASP A CA 1
ATOM 1643 C C . ASP A 1 209 ? -6.571 -13.942 4.250 1.00 96.56 209 ASP A C 1
ATOM 1645 O O . ASP A 1 209 ? -7.383 -13.287 4.914 1.00 96.56 209 ASP A O 1
ATOM 1649 N N . ARG A 1 210 ? -5.944 -13.400 3.195 1.00 97.38 210 ARG A N 1
ATOM 1650 C CA . ARG A 1 210 ? -6.184 -12.036 2.693 1.00 97.38 210 ARG A CA 1
ATOM 1651 C C . ARG A 1 210 ? -7.368 -12.027 1.711 1.00 97.38 210 ARG A C 1
ATOM 1653 O O . ARG A 1 210 ? -8.285 -12.847 1.808 1.00 97.38 210 ARG A O 1
ATOM 1660 N N . TYR A 1 211 ? -7.414 -11.055 0.804 1.00 98.19 211 TYR A N 1
ATOM 1661 C CA . TYR A 1 211 ? -8.413 -11.005 -0.268 1.00 98.19 211 TYR A CA 1
ATOM 1662 C C . TYR A 1 211 ? -7.887 -11.724 -1.509 1.00 98.19 211 TYR A C 1
ATOM 1664 O O . TYR A 1 211 ? -6.675 -11.735 -1.751 1.00 98.19 211 TYR A O 1
ATOM 1672 N N . ALA A 1 212 ? -8.777 -12.295 -2.327 1.00 96.81 212 ALA A N 1
ATOM 1673 C CA . ALA A 1 212 ? -8.342 -13.022 -3.517 1.00 96.81 212 ALA A CA 1
ATOM 1674 C C . ALA A 1 212 ? -7.710 -12.070 -4.542 1.00 96.81 212 ALA A C 1
ATOM 1676 O O . ALA A 1 212 ? -6.748 -12.430 -5.220 1.00 96.81 212 ALA A O 1
ATOM 1677 N N . THR A 1 213 ? -8.203 -10.828 -4.613 1.00 98.06 213 THR A N 1
ATOM 1678 C CA . THR A 1 213 ? -7.678 -9.793 -5.512 1.00 98.06 213 THR A CA 1
ATOM 1679 C C . THR A 1 213 ? -7.496 -8.448 -4.810 1.00 98.06 213 THR A C 1
ATOM 1681 O O . THR A 1 213 ? -8.128 -8.153 -3.795 1.00 98.06 213 THR A O 1
ATOM 1684 N N . MET A 1 214 ? -6.644 -7.589 -5.380 1.00 98.19 214 MET A N 1
ATOM 1685 C CA . MET A 1 214 ? -6.499 -6.204 -4.913 1.00 98.19 214 MET A CA 1
ATOM 1686 C C . MET A 1 214 ? -7.795 -5.393 -5.092 1.00 98.19 214 MET A C 1
ATOM 1688 O O . MET A 1 214 ? -8.067 -4.484 -4.311 1.00 98.19 214 MET A O 1
ATOM 1692 N N . ALA A 1 215 ? -8.622 -5.736 -6.086 1.00 98.44 215 ALA A N 1
ATOM 1693 C CA . ALA A 1 215 ? -9.909 -5.084 -6.311 1.00 98.44 215 ALA A CA 1
ATOM 1694 C C . ALA A 1 215 ? -10.913 -5.402 -5.191 1.00 98.44 215 ALA A C 1
ATOM 1696 O O . ALA A 1 215 ? -11.575 -4.491 -4.697 1.00 98.44 215 ALA A O 1
ATOM 1697 N N . GLU A 1 216 ? -10.973 -6.661 -4.744 1.00 98.56 216 GLU A N 1
ATOM 1698 C CA . GLU A 1 216 ? -11.772 -7.067 -3.578 1.00 98.56 216 GLU A CA 1
ATOM 1699 C C . GLU A 1 216 ? -11.300 -6.374 -2.297 1.00 98.56 216 GLU A C 1
ATOM 1701 O O . GLU A 1 216 ? -12.117 -5.868 -1.533 1.00 98.56 216 GLU A O 1
ATOM 1706 N N . ALA A 1 217 ? -9.981 -6.300 -2.087 1.00 98.38 217 ALA A N 1
ATOM 1707 C CA . ALA A 1 217 ? -9.395 -5.577 -0.961 1.00 98.38 217 ALA A CA 1
ATOM 1708 C C . ALA A 1 217 ? -9.802 -4.094 -0.944 1.00 98.38 217 ALA A C 1
ATOM 1710 O O . ALA A 1 217 ? -10.199 -3.577 0.102 1.00 98.38 217 ALA A O 1
ATOM 1711 N N . ARG A 1 218 ? -9.724 -3.414 -2.099 1.00 98.44 218 ARG A N 1
ATOM 1712 C CA . ARG A 1 218 ? -10.145 -2.013 -2.247 1.00 98.44 218 ARG A CA 1
ATOM 1713 C C . ARG A 1 218 ? -11.619 -1.837 -1.896 1.00 98.44 218 ARG A C 1
ATOM 1715 O O . ARG A 1 218 ? -11.953 -0.904 -1.171 1.00 98.44 218 ARG A O 1
ATOM 1722 N N . GLU A 1 219 ? -12.486 -2.704 -2.417 1.00 98.50 219 GLU A N 1
ATOM 1723 C CA . GLU A 1 219 ? -13.930 -2.585 -2.204 1.00 98.50 219 GLU A CA 1
ATOM 1724 C C . GLU A 1 219 ? -14.305 -2.823 -0.743 1.00 98.50 219 GLU A C 1
ATOM 1726 O O . GLU A 1 219 ? -15.000 -2.001 -0.155 1.00 98.50 219 GLU A O 1
ATOM 1731 N N . ALA A 1 220 ? -13.739 -3.853 -0.108 1.00 98.44 220 ALA A N 1
ATOM 1732 C CA . ALA A 1 220 ? -13.948 -4.098 1.316 1.00 98.44 220 ALA A CA 1
ATOM 1733 C C . ALA A 1 220 ? -13.521 -2.897 2.182 1.00 98.44 220 ALA A C 1
ATOM 1735 O O . ALA A 1 220 ? -14.214 -2.533 3.132 1.00 98.44 220 ALA A O 1
ATOM 1736 N N . PHE A 1 221 ? -12.403 -2.241 1.845 1.00 97.50 221 PHE A N 1
ATOM 1737 C CA . PHE A 1 221 ? -11.959 -1.033 2.548 1.00 97.50 221 PHE A CA 1
ATOM 1738 C C . PHE A 1 221 ? -12.925 0.143 2.324 1.00 97.50 221 PHE A C 1
ATOM 1740 O O . PHE A 1 221 ? -13.281 0.843 3.275 1.00 97.50 221 PHE A O 1
ATOM 1747 N N . ARG A 1 222 ? -13.388 0.342 1.084 1.00 97.44 222 ARG A N 1
ATOM 1748 C CA . ARG A 1 222 ? -14.353 1.391 0.721 1.00 97.44 222 ARG A CA 1
ATOM 1749 C C . ARG A 1 222 ? -15.685 1.224 1.451 1.00 97.44 222 ARG A C 1
ATOM 1751 O O . ARG A 1 222 ? -16.203 2.198 2.004 1.00 97.44 222 ARG A O 1
ATOM 1758 N N . GLU A 1 223 ? -16.226 0.010 1.469 1.00 97.50 223 GLU A N 1
ATOM 1759 C CA . GLU A 1 223 ? -17.459 -0.333 2.182 1.00 97.50 223 GLU A CA 1
ATOM 1760 C C . GLU A 1 223 ? -17.310 -0.076 3.683 1.00 97.50 223 GLU A C 1
ATOM 1762 O O . GLU A 1 223 ? -18.160 0.583 4.284 1.00 97.50 223 GLU A O 1
ATOM 1767 N N . ALA A 1 224 ? -16.193 -0.510 4.278 1.00 96.81 224 ALA A N 1
ATOM 1768 C CA . ALA A 1 224 ? -15.908 -0.290 5.692 1.00 96.81 224 ALA A CA 1
ATOM 1769 C C . ALA A 1 224 ? -15.873 1.199 6.069 1.00 96.81 224 ALA A C 1
ATOM 1771 O O . ALA A 1 224 ? -16.348 1.573 7.142 1.00 96.81 224 ALA A O 1
ATOM 1772 N N . ILE A 1 225 ? -15.343 2.059 5.196 1.00 92.75 225 ILE A N 1
ATOM 1773 C CA . ILE A 1 225 ? -15.335 3.510 5.419 1.00 92.75 225 ILE A CA 1
ATOM 1774 C C . ILE A 1 225 ? -16.724 4.102 5.241 1.00 92.75 225 ILE A C 1
ATOM 1776 O O . ILE A 1 225 ? -17.153 4.890 6.075 1.00 92.75 225 ILE A O 1
ATOM 1780 N N . THR A 1 226 ? -17.429 3.725 4.176 1.00 91.25 226 THR A N 1
ATOM 1781 C CA . THR A 1 226 ? -18.742 4.296 3.845 1.00 91.25 226 THR A CA 1
ATOM 1782 C C . THR A 1 226 ? -19.782 3.943 4.904 1.00 91.25 226 THR A C 1
ATOM 1784 O O . THR A 1 226 ? -20.608 4.777 5.246 1.00 91.25 226 THR A O 1
ATOM 1787 N N . ALA A 1 227 ? -19.704 2.744 5.486 1.00 87.25 227 ALA A N 1
ATOM 1788 C CA . ALA A 1 227 ? -20.537 2.337 6.618 1.00 87.25 227 ALA A CA 1
ATOM 1789 C C . ALA A 1 227 ? -20.216 3.086 7.929 1.00 87.25 227 ALA A C 1
ATOM 1791 O O . ALA A 1 227 ? -20.954 2.949 8.903 1.00 87.25 227 ALA A O 1
ATOM 1792 N N . SER A 1 228 ? -19.109 3.833 7.970 1.00 81.69 228 SER A N 1
ATOM 1793 C CA . SER A 1 228 ? -18.604 4.529 9.159 1.00 81.69 228 SER A CA 1
ATOM 1794 C C . SER A 1 228 ? -18.727 6.058 9.086 1.00 81.69 228 SER A C 1
ATOM 1796 O O . SER A 1 228 ? -18.299 6.734 10.025 1.00 81.69 228 SER A O 1
ATOM 1798 N N . LEU A 1 229 ? -19.257 6.596 7.981 1.00 72.50 229 LEU A N 1
ATOM 1799 C CA . LEU A 1 229 ? -19.556 8.018 7.761 1.00 72.50 229 LEU A CA 1
ATOM 1800 C C . LEU A 1 229 ? -21.052 8.284 7.961 1.00 72.50 229 LEU A C 1
ATOM 1802 O O . LEU A 1 229 ? -21.368 9.371 8.493 1.00 72.50 229 LEU A O 1
#

Nearest PDB structures (foldseek):
  7uiq-assembly2_B  TM=8.064E-01  e=4.940E-13  Homo sapiens
  4krd-assembly1_A  TM=8.037E-01  e=6.603E-11  Saccharomyces cerevisiae S288C
  6vg3-assembly3_C  TM=8.203E-01  e=7.788E-11  Homo sapiens
  4yve-assembly1_A  TM=7.858E-01  e=5.340E-10  Homo sapiens
  7p6n-assembly3_D  TM=7.403E-01  e=7.084E-09  Homo sapiens

Radius of gyration: 17.66 Å; Cα contacts (8 Å, |Δi|>4): 356; chains: 1; bounding box: 52×38×43 Å

Mean predicted aligned error: 6.63 Å

Sequence (229 aa):
MYGKAEHRDRFIREGQVSRDLTHPNIVRLYRLDTHGDYVYLALELVKGKTLSSRLQAGGLSLPEAWSYLEQIFDGLVYAHDKGLVHRDLKPGNIMVTDDNKVKVMDFGLARRREVDKTITVTGVVLGTPGYMAPEQISEAVDPRSDQYAIGVIAYELLAGRRPFENEDAMKMIMAALSSPAPDPRTFRADLPEAVAQVMLRLVSRQPDDRYATMAEAREAFREAITASL

Foldseek 3Di:
DVVLVVLVVVLVVQVVLQQPDDDQQAWHFPDWDDDDSDIDTDIDDAAAAFQVVVLVVFADDPVLLLLALLSVLRSLQSCVVSVWAQQQDASRQWGQHPVRHIYGYRTPNPDPPPPPLDPPPVNDDPHDLLQAALCSNPHDDHSLRVLQNSLQVSLCRHLVHGQFDDPRSVVSSVCLQPHQRDQSCVSPVLDQPQLSVLSSQSSDNDSVSHDPGSVVSSVSNVVSVVVVD